Protein AF-A0A4U7EYC3-F1 (afdb_monomer_lite)

Foldseek 3Di:
DPPQDDPVVPDDDDVPPDDPVRVVQVVVRVVLSVVPDDDPPDDDDQLDFDDDLRLLVVLLVVLCQADVQAHRLLVLLCLQQQHDPVCLVPPQQDDDPQLRGGSVVSSVVSSVLSSVLSNVCVVVVLDAAQDPVRDDPPRPDHLLCSLVVNYHHHNGHRHVCSSVSNSRSSNCCSPPVSVVSNCSNCRVVLVVCVVVVHDRDDDD

pLDDT: mean 86.48, std 14.81, range [35.41, 98.5]

Sequence (204 aa):
PDEAGSTLAEGEVAGADLAIDDLVERVHAYLTDVKTTQIRMGLHTLGEPPADDRLVEYLVALTRLENPGAPSLRESVAGVLGVDYDQMRERPGAYDENLGMTYAEAADRVHEVSCDLVATLAERGFDVPESEREAGPDDEVNMNLLVVDVDTIGDARARSGAHDDLREALAYICEEAAPRVGGARAEVGNVADALAGEYVPPGG

Radius of gyration: 20.7 Å; chains: 1; bounding box: 53×36×60 Å

Structure (mmCIF, N/CA/C/O backbone):
data_AF-A0A4U7EYC3-F1
#
_entry.id   AF-A0A4U7EYC3-F1
#
loop_
_atom_site.group_PDB
_atom_site.id
_atom_site.type_symbol
_atom_site.label_atom_id
_atom_site.label_alt_id
_atom_site.label_comp_id
_atom_site.label_asym_id
_atom_site.label_entity_id
_atom_site.label_seq_id
_atom_site.pdbx_PDB_ins_code
_atom_site.Cartn_x
_atom_site.Cartn_y
_atom_site.Cartn_z
_atom_site.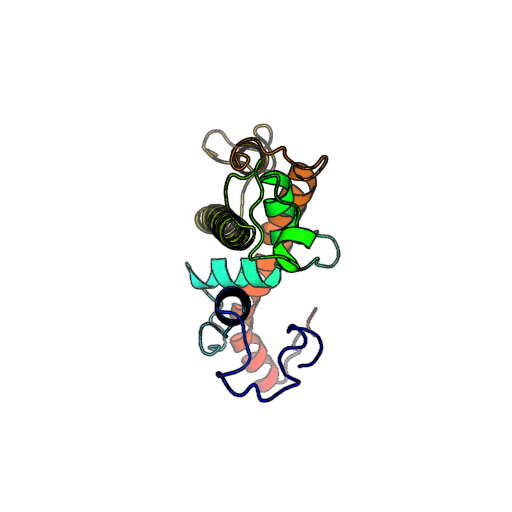occupancy
_atom_site.B_iso_or_equiv
_atom_site.auth_seq_id
_atom_site.auth_comp_id
_atom_site.auth_asym_id
_atom_site.auth_atom_id
_atom_site.pdbx_PDB_model_num
ATOM 1 N N . PRO A 1 1 ? 18.142 -5.730 15.481 1.00 41.41 1 PRO A N 1
ATOM 2 C CA . PRO A 1 1 ? 17.173 -6.677 16.086 1.00 41.41 1 PRO A CA 1
ATOM 3 C C . PRO A 1 1 ? 16.445 -6.094 17.303 1.00 41.41 1 PRO A C 1
ATOM 5 O O . PRO A 1 1 ? 15.409 -6.628 17.662 1.00 41.41 1 PRO A O 1
ATOM 8 N N . ASP A 1 2 ? 16.946 -4.997 17.882 1.00 35.41 2 ASP A N 1
ATOM 9 C CA . ASP A 1 2 ? 16.370 -4.394 19.093 1.00 35.41 2 ASP A CA 1
ATOM 10 C C . ASP A 1 2 ? 15.326 -3.287 18.824 1.00 35.41 2 ASP A C 1
ATOM 12 O O . ASP A 1 2 ? 14.767 -2.739 19.763 1.00 35.41 2 ASP A O 1
ATOM 16 N N . GLU A 1 3 ? 15.037 -2.951 17.559 1.00 41.06 3 GLU A N 1
ATOM 17 C CA . GLU A 1 3 ? 14.119 -1.847 17.197 1.00 41.06 3 GLU A CA 1
ATOM 18 C C . GLU A 1 3 ? 12.769 -2.304 16.615 1.00 41.06 3 GLU A C 1
ATOM 20 O O . GLU A 1 3 ? 11.930 -1.481 16.262 1.00 41.06 3 GLU A O 1
ATOM 25 N N . ALA A 1 4 ? 12.524 -3.613 16.527 1.00 42.12 4 ALA A N 1
ATOM 26 C CA . ALA A 1 4 ? 11.255 -4.162 16.052 1.00 42.12 4 ALA A CA 1
ATOM 27 C C . ALA A 1 4 ? 10.871 -5.366 16.911 1.00 42.12 4 ALA A C 1
ATOM 29 O O . ALA A 1 4 ? 11.144 -6.510 16.559 1.00 42.12 4 ALA A O 1
ATOM 30 N N . GLY A 1 5 ? 10.298 -5.104 18.076 1.00 37.53 5 GLY A N 1
ATOM 31 C CA . GLY A 1 5 ? 9.811 -6.161 18.947 1.00 37.53 5 GLY A CA 1
ATOM 32 C C . GLY A 1 5 ? 9.615 -5.635 20.348 1.00 37.53 5 GLY A C 1
ATOM 33 O O . GLY A 1 5 ? 10.511 -5.025 20.926 1.00 37.53 5 GLY A O 1
ATOM 34 N N . SER A 1 6 ? 8.418 -5.853 20.872 1.00 43.97 6 SER A N 1
ATOM 35 C CA . SER A 1 6 ? 8.096 -5.633 22.274 1.00 43.97 6 SER A CA 1
ATOM 36 C C . SER A 1 6 ? 9.154 -6.267 23.199 1.00 43.97 6 SER A C 1
ATOM 38 O O . SER A 1 6 ? 9.852 -7.215 22.836 1.00 43.97 6 SER A O 1
ATOM 40 N N . THR A 1 7 ? 9.268 -5.742 24.419 1.00 44.00 7 THR A N 1
ATOM 41 C CA . THR A 1 7 ? 10.220 -6.093 25.498 1.00 44.00 7 THR A CA 1
ATOM 42 C C . THR A 1 7 ? 10.167 -7.554 25.993 1.00 44.00 7 THR A C 1
ATOM 44 O O . THR A 1 7 ? 10.674 -7.879 27.064 1.00 44.00 7 THR A O 1
ATOM 47 N N . LEU A 1 8 ? 9.583 -8.473 25.226 1.00 48.12 8 LEU A N 1
ATOM 48 C CA . LEU A 1 8 ? 9.319 -9.862 25.601 1.00 48.12 8 LEU A CA 1
ATOM 49 C C . LEU A 1 8 ? 10.562 -10.767 25.597 1.00 48.12 8 LEU A C 1
ATOM 51 O O . LEU A 1 8 ? 10.468 -11.921 26.009 1.00 48.12 8 LEU A O 1
ATOM 55 N N . ALA A 1 9 ? 11.727 -10.270 25.170 1.00 42.56 9 ALA A N 1
ATOM 56 C CA . ALA A 1 9 ? 12.984 -11.016 25.271 1.00 42.56 9 ALA A CA 1
ATOM 57 C C . ALA A 1 9 ? 13.521 -11.113 26.716 1.00 42.56 9 ALA A C 1
ATOM 59 O O . ALA A 1 9 ? 14.395 -11.937 26.990 1.00 42.56 9 ALA A O 1
ATOM 60 N N . GLU A 1 10 ? 13.002 -10.316 27.654 1.00 42.69 10 GLU A N 1
ATOM 61 C CA . GLU A 1 10 ? 13.419 -10.359 29.056 1.00 42.69 10 GLU A CA 1
ATOM 62 C C . GLU A 1 10 ? 12.433 -11.165 29.915 1.00 42.69 10 GLU A C 1
ATOM 64 O O . GLU A 1 10 ? 11.511 -10.625 30.521 1.00 42.69 10 GLU A O 1
ATOM 69 N N . GLY A 1 11 ? 12.667 -12.478 30.021 1.00 51.91 11 GLY A N 1
ATOM 70 C CA . GLY A 1 11 ? 12.179 -13.265 31.159 1.00 51.91 11 GLY A CA 1
ATOM 71 C C . GLY A 1 11 ? 11.652 -14.656 30.823 1.00 51.91 11 GLY A C 1
ATOM 72 O O . GLY A 1 11 ? 10.653 -14.822 30.131 1.00 51.91 11 GLY A O 1
ATOM 73 N N . GLU A 1 12 ? 12.288 -15.674 31.400 1.00 50.75 12 GLU A N 1
ATOM 74 C CA . GLU A 1 12 ? 11.734 -17.023 31.508 1.00 50.75 12 GLU A CA 1
ATOM 75 C C . GLU A 1 12 ? 10.562 -16.978 32.505 1.00 50.75 12 GLU A C 1
ATOM 77 O O . GLU A 1 12 ? 10.755 -16.651 33.677 1.00 50.75 12 GLU A O 1
ATOM 82 N N . VAL A 1 13 ? 9.334 -17.252 32.054 1.00 52.47 13 VAL A N 1
ATOM 83 C CA . VAL A 1 13 ? 8.149 -17.217 32.926 1.00 52.47 13 VAL A CA 1
ATOM 84 C C . VAL A 1 13 ? 7.688 -18.641 33.176 1.00 52.47 13 VAL A C 1
ATOM 86 O O . VAL A 1 13 ? 7.152 -19.304 32.287 1.00 52.47 13 VAL A O 1
ATOM 89 N N . ALA A 1 14 ? 7.911 -19.135 34.393 1.00 54.75 14 ALA A N 1
ATOM 90 C CA . ALA A 1 14 ? 7.333 -20.396 34.830 1.00 54.75 14 ALA A CA 1
ATOM 91 C C . ALA A 1 14 ? 5.802 -20.267 34.766 1.00 54.75 14 ALA A C 1
ATOM 93 O O . ALA A 1 14 ? 5.221 -19.405 35.423 1.00 54.75 14 ALA A O 1
ATOM 94 N N . GLY A 1 15 ? 5.138 -21.108 33.966 1.00 51.47 15 GLY A N 1
ATOM 95 C CA . GLY A 1 15 ? 3.706 -20.995 33.639 1.00 51.47 15 GLY A CA 1
ATOM 96 C C . GLY A 1 15 ? 2.714 -21.131 34.806 1.00 51.47 15 GLY A C 1
ATOM 97 O O . GLY A 1 15 ? 1.521 -21.252 34.560 1.00 51.47 15 GLY A O 1
ATOM 98 N N . ALA A 1 16 ? 3.182 -21.141 36.057 1.00 57.91 16 ALA A N 1
ATOM 99 C CA . ALA A 1 16 ? 2.360 -21.245 37.259 1.00 57.91 16 ALA A CA 1
ATOM 100 C C . ALA A 1 16 ? 1.975 -19.885 37.884 1.00 57.91 16 ALA A C 1
ATOM 102 O O . ALA A 1 16 ? 1.085 -19.873 38.729 1.00 57.91 16 ALA A O 1
ATOM 103 N N . ASP A 1 17 ? 2.587 -18.765 37.467 1.00 64.56 17 ASP A N 1
ATOM 104 C CA . ASP A 1 17 ? 2.428 -17.450 38.127 1.00 64.56 17 ASP A CA 1
ATOM 105 C C . ASP A 1 17 ? 1.693 -16.374 37.292 1.00 64.56 17 ASP A C 1
ATOM 107 O O . ASP A 1 17 ? 1.613 -15.221 37.713 1.00 64.56 17 ASP A O 1
ATOM 111 N N . LEU A 1 18 ? 1.143 -16.710 36.119 1.00 67.19 18 LEU A N 1
ATOM 112 C CA . LEU A 1 18 ? 0.415 -15.756 35.265 1.00 67.19 18 LEU A CA 1
ATOM 113 C C . LEU A 1 18 ? -1.097 -15.982 35.324 1.00 67.19 18 LEU A C 1
ATOM 115 O O . LEU A 1 18 ? -1.564 -17.122 35.247 1.00 67.19 18 LEU A O 1
ATOM 119 N N . ALA A 1 19 ? -1.868 -14.894 35.404 1.00 83.50 19 ALA A N 1
ATOM 120 C CA . ALA A 1 19 ? -3.303 -14.966 35.166 1.00 83.50 19 ALA A CA 1
ATOM 121 C C . ALA A 1 19 ? -3.563 -15.402 33.714 1.00 83.50 19 ALA A C 1
ATOM 123 O O . ALA A 1 19 ? -2.783 -15.102 32.809 1.00 83.50 19 ALA A O 1
ATOM 124 N N . ILE A 1 20 ? -4.662 -16.127 33.486 1.00 82.88 20 ILE A N 1
ATOM 125 C CA . ILE A 1 20 ? -5.012 -16.626 32.147 1.00 82.88 20 ILE A CA 1
ATOM 126 C C . ILE A 1 20 ? -5.154 -15.472 31.150 1.00 82.88 20 ILE A C 1
ATOM 128 O O . ILE A 1 20 ? -4.680 -15.598 30.025 1.00 82.88 20 ILE A O 1
ATOM 132 N N . ASP A 1 21 ? -5.732 -14.349 31.574 1.00 78.75 21 ASP A N 1
ATOM 133 C CA . ASP A 1 21 ? -5.904 -13.168 30.724 1.00 78.75 21 ASP A CA 1
ATOM 134 C C . ASP A 1 21 ? -4.546 -12.594 30.270 1.00 78.75 21 ASP A C 1
ATOM 136 O O . ASP A 1 21 ? -4.344 -12.372 29.077 1.00 78.75 21 ASP A O 1
ATOM 140 N N . ASP A 1 22 ? -3.568 -12.491 31.181 1.00 79.44 22 ASP A N 1
ATOM 141 C CA . ASP A 1 22 ? -2.206 -12.028 30.865 1.00 79.44 22 ASP A CA 1
ATOM 142 C C . ASP A 1 22 ? -1.481 -12.983 29.900 1.00 79.44 22 ASP A C 1
ATOM 144 O O . ASP A 1 22 ? -0.707 -12.565 29.035 1.00 79.44 22 ASP A O 1
ATOM 148 N N . LEU A 1 23 ? -1.702 -14.295 30.050 1.00 81.31 23 LEU A N 1
ATOM 149 C CA . LEU A 1 23 ? -1.132 -15.299 29.151 1.00 81.31 23 LEU A CA 1
ATOM 150 C C . LEU A 1 23 ? -1.727 -15.179 27.743 1.00 81.31 23 LEU A C 1
ATOM 152 O O . LEU A 1 23 ? -0.984 -15.245 26.762 1.00 81.31 23 LEU A O 1
ATOM 156 N N . VAL A 1 24 ? -3.047 -15.007 27.642 1.00 82.62 24 VAL A N 1
ATOM 157 C CA . VAL A 1 24 ? -3.746 -14.840 26.362 1.00 82.62 24 VAL A CA 1
ATOM 158 C C . VAL A 1 24 ? -3.257 -13.584 25.647 1.00 82.62 24 VAL A C 1
ATOM 160 O O . VAL A 1 24 ? -2.929 -13.664 24.464 1.00 82.62 24 VAL A O 1
ATOM 163 N N . GLU A 1 25 ? -3.118 -12.462 26.357 1.00 77.62 25 GLU A N 1
ATOM 164 C CA . GLU A 1 25 ? -2.600 -11.214 25.787 1.00 77.62 25 GLU A CA 1
ATOM 165 C C . GLU A 1 25 ? -1.173 -11.386 25.240 1.00 77.62 25 GLU A C 1
ATOM 167 O O . GLU A 1 25 ? -0.892 -11.003 24.102 1.00 77.62 25 GLU A O 1
ATOM 172 N N . ARG A 1 26 ? -0.280 -12.052 25.987 1.00 77.56 26 ARG A N 1
ATOM 173 C CA . ARG A 1 26 ? 1.097 -12.323 25.531 1.00 77.56 26 ARG A CA 1
ATOM 174 C C . ARG A 1 26 ? 1.158 -13.235 24.312 1.00 77.56 26 ARG A C 1
ATOM 176 O O . ARG A 1 26 ? 1.947 -12.984 23.403 1.00 77.56 26 ARG A O 1
ATOM 183 N N . VAL A 1 27 ? 0.349 -14.295 24.281 1.00 82.44 27 VAL A N 1
ATOM 184 C CA . VAL A 1 27 ? 0.281 -15.203 23.124 1.00 82.44 27 VAL A CA 1
ATOM 185 C C . VAL A 1 27 ? -0.256 -14.460 21.905 1.00 82.44 27 VAL A C 1
ATOM 187 O O . VAL A 1 27 ? 0.297 -14.604 20.817 1.00 82.44 27 VAL A O 1
ATOM 190 N N . HIS A 1 28 ? -1.290 -13.639 22.083 1.00 75.38 28 HIS A N 1
ATOM 191 C CA . HIS A 1 28 ? -1.851 -12.831 21.008 1.00 75.38 28 HIS A CA 1
ATOM 192 C C . HIS A 1 28 ? -0.830 -11.827 20.457 1.00 75.38 28 HIS A C 1
ATOM 194 O O . HIS A 1 28 ? -0.666 -11.736 19.240 1.00 75.38 28 HIS A O 1
ATOM 200 N N . ALA A 1 29 ? -0.096 -11.130 21.332 1.00 72.00 29 ALA A N 1
ATOM 201 C CA . ALA A 1 29 ? 0.986 -10.232 20.935 1.00 72.00 29 ALA A CA 1
ATOM 202 C C . ALA A 1 29 ? 2.072 -10.974 20.141 1.00 72.00 29 ALA A C 1
ATOM 204 O O . ALA A 1 29 ? 2.403 -10.564 19.035 1.00 72.00 29 ALA A O 1
ATOM 205 N N . TYR A 1 30 ? 2.546 -12.124 20.634 1.00 75.75 30 TYR A N 1
ATOM 206 C CA . TYR A 1 30 ? 3.551 -12.926 19.931 1.00 75.75 30 TYR A CA 1
ATOM 207 C C . TYR A 1 30 ? 3.069 -13.416 18.557 1.00 75.75 30 TYR A C 1
ATOM 209 O O . TYR A 1 30 ? 3.802 -13.330 17.575 1.00 75.75 30 TYR A O 1
ATOM 217 N N . LEU A 1 31 ? 1.835 -13.921 18.459 1.00 77.44 31 LEU A N 1
ATOM 218 C CA . LEU A 1 31 ? 1.266 -14.360 17.181 1.00 77.44 31 LEU A CA 1
ATOM 219 C C . LEU A 1 31 ? 1.084 -13.192 16.208 1.00 77.44 31 LEU A C 1
ATOM 221 O O . LEU A 1 31 ? 1.337 -13.359 15.017 1.00 77.44 31 LEU A O 1
ATOM 225 N N . THR A 1 32 ? 0.693 -12.019 16.709 1.00 71.25 32 THR A N 1
ATOM 226 C CA . THR A 1 32 ? 0.597 -10.789 15.910 1.00 71.25 32 THR A CA 1
ATOM 227 C C . THR A 1 32 ? 1.976 -10.366 15.405 1.00 71.25 32 THR A C 1
ATOM 229 O O . THR A 1 32 ? 2.130 -10.081 14.217 1.00 71.25 32 THR A O 1
ATOM 232 N N . ASP A 1 33 ? 3.004 -10.405 16.254 1.00 72.56 33 ASP A N 1
ATOM 233 C CA . ASP A 1 33 ? 4.386 -10.104 15.867 1.00 72.56 33 ASP A CA 1
ATOM 234 C C . ASP A 1 33 ? 4.880 -11.078 14.787 1.00 72.56 33 ASP A C 1
ATOM 236 O O . ASP A 1 33 ? 5.409 -10.655 13.760 1.00 72.56 33 ASP A O 1
ATOM 240 N N . VAL A 1 34 ? 4.644 -12.385 14.950 1.00 77.12 34 VAL A N 1
ATOM 241 C CA . VAL A 1 34 ? 5.006 -13.395 13.938 1.00 77.12 34 VAL A CA 1
ATOM 242 C C . VAL A 1 34 ? 4.242 -13.180 12.629 1.00 77.12 34 VAL A C 1
ATOM 244 O O . VAL A 1 34 ? 4.851 -13.238 11.563 1.00 77.12 34 VAL A O 1
ATOM 247 N N . LYS A 1 35 ? 2.934 -12.902 12.690 1.00 73.56 35 LYS A N 1
ATOM 248 C CA . LYS A 1 35 ? 2.086 -12.646 11.512 1.00 73.56 35 LYS A CA 1
ATOM 249 C C . LYS A 1 35 ? 2.537 -11.409 10.739 1.00 73.56 35 LYS A C 1
ATOM 251 O O . LYS A 1 35 ? 2.499 -11.402 9.515 1.00 73.56 35 LYS A O 1
ATOM 256 N N . THR A 1 36 ? 2.946 -10.366 11.454 1.00 68.19 36 THR A N 1
ATOM 257 C CA . THR A 1 36 ? 3.330 -9.078 10.861 1.00 68.19 36 THR A CA 1
ATOM 258 C C . THR A 1 36 ? 4.817 -8.983 10.520 1.00 68.19 36 THR A C 1
ATOM 260 O O . THR A 1 36 ? 5.232 -8.037 9.845 1.00 68.19 36 THR A O 1
ATOM 263 N N . THR A 1 37 ? 5.625 -9.956 10.953 1.00 70.75 37 THR A N 1
ATOM 264 C CA . THR A 1 37 ? 7.040 -10.055 10.592 1.00 70.75 37 THR A CA 1
ATOM 265 C C . THR A 1 37 ? 7.173 -10.340 9.103 1.00 70.75 37 THR A C 1
ATOM 267 O O . THR A 1 37 ? 6.706 -11.359 8.595 1.00 70.75 37 THR A O 1
ATOM 270 N N . GLN A 1 38 ? 7.882 -9.463 8.397 1.00 64.25 38 GLN A N 1
ATOM 271 C CA . GLN A 1 38 ? 8.112 -9.631 6.972 1.00 64.25 38 GLN A CA 1
ATOM 272 C C . GLN A 1 38 ? 9.133 -10.751 6.716 1.00 64.25 38 GLN A C 1
ATOM 274 O O . GLN A 1 38 ? 10.341 -10.583 6.905 1.00 64.25 38 GLN A O 1
ATOM 279 N N . ILE A 1 39 ? 8.653 -11.904 6.256 1.00 62.53 39 ILE A N 1
ATOM 280 C CA . ILE A 1 39 ? 9.502 -12.991 5.765 1.00 62.53 39 ILE A CA 1
ATOM 281 C C . ILE A 1 39 ? 9.683 -12.790 4.261 1.00 62.53 39 ILE A C 1
ATOM 283 O O . ILE A 1 39 ? 8.723 -12.563 3.529 1.00 62.53 39 ILE A O 1
ATOM 287 N N . ARG A 1 40 ? 10.929 -12.858 3.781 1.00 58.50 40 ARG A N 1
ATOM 288 C CA . ARG A 1 40 ? 11.227 -12.773 2.344 1.00 58.50 40 ARG A CA 1
ATOM 289 C C . ARG A 1 40 ? 10.404 -13.829 1.599 1.00 58.50 40 ARG A C 1
ATOM 291 O O . ARG A 1 40 ? 10.539 -15.015 1.891 1.00 58.50 40 ARG A O 1
ATOM 298 N N . MET A 1 41 ? 9.613 -13.400 0.615 1.00 64.62 41 MET A N 1
ATOM 299 C CA . MET A 1 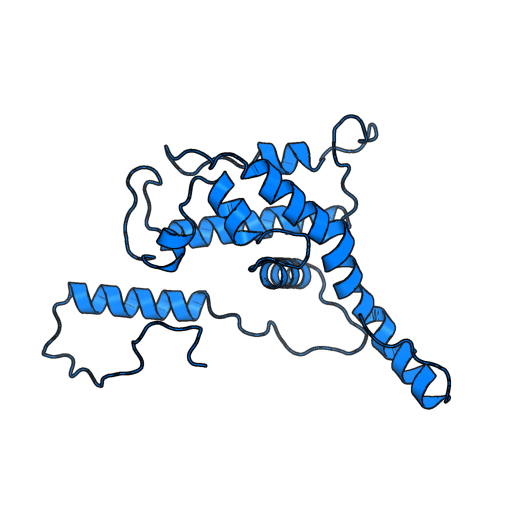41 ? 8.701 -14.231 -0.194 1.00 64.62 41 MET A CA 1
ATOM 300 C C . MET A 1 41 ? 9.427 -15.178 -1.179 1.00 64.62 41 MET A C 1
ATOM 302 O O . MET A 1 41 ? 8.894 -15.535 -2.230 1.00 64.62 41 MET A O 1
ATOM 306 N N . GLY A 1 42 ? 10.661 -15.584 -0.861 1.00 74.06 42 GLY A N 1
ATOM 307 C CA . GLY A 1 42 ? 11.504 -16.453 -1.677 1.00 74.06 42 GLY A CA 1
ATOM 308 C C . GLY A 1 42 ? 12.936 -15.945 -1.849 1.00 74.06 42 GLY A C 1
ATOM 309 O O . GLY A 1 42 ? 13.435 -15.118 -1.081 1.00 74.06 42 GLY A O 1
ATOM 310 N N . LEU A 1 43 ? 13.605 -16.489 -2.865 1.00 84.44 43 LEU A N 1
ATOM 311 C CA . LEU A 1 43 ? 14.919 -16.051 -3.333 1.00 84.44 43 LEU A CA 1
ATOM 312 C C . LEU A 1 43 ? 14.756 -15.123 -4.538 1.00 84.44 43 LEU A C 1
ATOM 314 O O . LEU A 1 43 ? 13.821 -15.283 -5.319 1.00 84.44 43 LEU A O 1
ATOM 318 N N . HIS A 1 44 ? 15.694 -14.190 -4.686 1.00 88.19 44 HIS A N 1
ATOM 319 C CA . HIS A 1 44 ? 15.803 -13.347 -5.874 1.00 88.19 44 HIS A CA 1
ATOM 320 C C . HIS A 1 44 ? 16.382 -14.140 -7.046 1.00 88.19 44 HIS A C 1
ATOM 322 O O . HIS A 1 44 ? 17.382 -14.845 -6.869 1.00 88.19 44 HIS A O 1
ATOM 328 N N . THR A 1 45 ? 15.799 -13.968 -8.230 1.00 91.06 45 THR A N 1
ATOM 329 C CA . THR A 1 45 ? 16.373 -14.433 -9.494 1.00 91.06 45 THR A CA 1
ATOM 330 C C . THR A 1 45 ? 16.825 -13.219 -10.296 1.00 91.06 45 THR A C 1
ATOM 332 O O . THR A 1 45 ? 16.054 -12.295 -10.535 1.00 91.06 45 THR A O 1
ATOM 335 N N . LEU A 1 46 ? 18.089 -13.226 -10.717 1.00 91.94 46 LEU A N 1
ATOM 336 C CA . LEU A 1 46 ? 18.691 -12.113 -11.446 1.00 91.94 46 LEU A CA 1
ATOM 337 C C . LEU A 1 46 ? 17.934 -11.831 -12.756 1.00 91.94 46 LEU A C 1
ATOM 339 O O . LEU A 1 46 ? 17.754 -12.741 -13.565 1.00 91.94 46 LEU A O 1
ATOM 343 N N . GLY A 1 47 ? 17.548 -10.577 -12.992 1.00 92.88 47 GLY A N 1
ATOM 344 C CA . GLY A 1 47 ? 16.809 -10.170 -14.194 1.00 92.88 47 GLY A CA 1
ATOM 345 C C . GLY A 1 47 ? 15.300 -10.424 -14.142 1.00 92.88 47 GLY A C 1
ATOM 346 O O . GLY A 1 47 ? 14.589 -10.039 -15.072 1.00 92.88 47 GLY A O 1
ATOM 347 N N . GLU A 1 48 ? 14.800 -11.050 -13.077 1.00 92.88 48 GLU A N 1
ATOM 348 C CA . GLU A 1 48 ? 13.389 -11.393 -12.912 1.00 92.88 48 GLU A CA 1
ATOM 349 C C . GLU A 1 48 ? 12.789 -10.567 -11.764 1.00 92.88 48 GLU A C 1
ATOM 351 O O . GLU A 1 48 ? 12.888 -10.967 -10.600 1.00 92.88 48 GLU A O 1
ATOM 356 N N . PRO A 1 49 ? 12.172 -9.401 -12.047 1.00 92.25 49 PRO A N 1
ATOM 357 C CA . PRO A 1 49 ? 11.431 -8.678 -11.018 1.00 92.25 49 PRO A CA 1
ATOM 358 C C . PRO A 1 49 ? 10.271 -9.536 -10.482 1.00 92.25 49 PRO A C 1
ATOM 360 O O . PRO A 1 49 ? 9.763 -10.402 -11.205 1.00 92.25 49 PRO A O 1
ATOM 363 N N . PRO A 1 50 ? 9.799 -9.278 -9.247 1.00 91.94 50 PRO A N 1
ATOM 364 C CA . PRO A 1 50 ? 8.578 -9.903 -8.756 1.00 91.94 50 PRO A CA 1
ATOM 365 C C . PRO A 1 50 ? 7.399 -9.581 -9.688 1.00 91.94 50 PRO A C 1
ATOM 367 O O . PRO A 1 50 ? 7.337 -8.507 -10.289 1.00 91.94 50 PRO A O 1
ATOM 370 N N . ALA A 1 51 ? 6.469 -10.526 -9.804 1.00 90.12 51 ALA A N 1
ATOM 371 C CA . ALA A 1 51 ? 5.292 -10.440 -10.663 1.00 90.12 51 ALA A CA 1
ATOM 372 C C . ALA A 1 51 ? 4.034 -10.886 -9.906 1.00 90.12 51 ALA A C 1
ATOM 374 O O . ALA A 1 51 ? 4.142 -11.560 -8.875 1.00 90.12 51 ALA A O 1
ATOM 375 N N . ASP A 1 52 ? 2.869 -10.515 -10.441 1.00 91.56 52 ASP A N 1
ATOM 376 C CA . ASP A 1 52 ? 1.545 -10.870 -9.917 1.00 91.56 52 ASP A CA 1
ATOM 377 C C . ASP A 1 52 ? 1.425 -10.536 -8.414 1.00 91.56 52 ASP A C 1
ATOM 379 O O . ASP A 1 52 ? 1.920 -9.498 -7.965 1.00 91.56 52 ASP A O 1
ATOM 383 N N . ASP A 1 53 ? 0.841 -11.429 -7.614 1.00 91.38 53 ASP A N 1
ATOM 384 C CA . ASP A 1 53 ? 0.656 -11.261 -6.165 1.00 91.38 53 ASP A CA 1
ATOM 385 C C . ASP A 1 53 ? 1.959 -10.910 -5.428 1.00 91.38 53 ASP A C 1
ATOM 387 O O . ASP A 1 53 ? 1.960 -10.160 -4.453 1.00 91.38 53 ASP A O 1
ATOM 391 N N . ARG A 1 54 ? 3.112 -11.407 -5.905 1.00 91.25 54 ARG A N 1
ATOM 392 C CA . ARG A 1 54 ? 4.405 -11.087 -5.282 1.00 91.25 54 ARG A CA 1
ATOM 393 C C . ARG A 1 54 ? 4.794 -9.634 -5.490 1.00 91.25 54 ARG A C 1
ATOM 395 O O . ARG A 1 54 ? 5.459 -9.081 -4.621 1.00 91.25 54 ARG A O 1
ATOM 402 N N . LEU A 1 55 ? 4.444 -9.040 -6.630 1.00 93.88 55 LEU A N 1
ATOM 403 C CA . LEU A 1 55 ? 4.705 -7.625 -6.881 1.00 93.88 55 LEU A CA 1
ATOM 404 C C . LEU A 1 55 ? 3.865 -6.760 -5.941 1.00 93.88 55 LEU A C 1
ATOM 406 O O . LEU A 1 55 ? 4.409 -5.842 -5.333 1.00 93.88 55 LEU A O 1
ATOM 410 N N . VAL A 1 56 ? 2.583 -7.096 -5.783 1.00 96.00 56 VAL A N 1
ATOM 411 C CA . VAL A 1 56 ? 1.654 -6.392 -4.887 1.00 96.00 56 VAL A CA 1
ATOM 412 C C . VAL A 1 56 ? 2.183 -6.395 -3.455 1.00 96.00 56 VAL A C 1
ATOM 414 O O . VAL A 1 56 ? 2.431 -5.333 -2.886 1.00 96.00 56 VAL A O 1
ATOM 417 N N . GLU A 1 57 ? 2.464 -7.580 -2.912 1.00 93.19 57 GLU A N 1
ATOM 418 C CA . GLU A 1 57 ? 3.006 -7.742 -1.557 1.00 93.19 57 GLU A CA 1
ATOM 419 C C . GLU A 1 57 ? 4.341 -7.011 -1.369 1.00 93.19 57 GLU A C 1
ATOM 421 O O . GLU A 1 57 ? 4.607 -6.402 -0.329 1.00 93.19 57 GLU A O 1
ATOM 426 N N . TYR A 1 58 ? 5.201 -7.041 -2.391 1.00 93.38 58 TYR A N 1
ATOM 427 C CA . TYR A 1 58 ? 6.491 -6.367 -2.335 1.00 93.38 58 TYR A CA 1
ATOM 428 C C . TYR A 1 58 ? 6.341 -4.843 -2.295 1.00 93.38 58 TYR A C 1
ATOM 430 O O . TYR A 1 58 ? 7.005 -4.192 -1.488 1.00 93.38 58 TYR A O 1
ATOM 438 N N . LEU A 1 59 ? 5.448 -4.275 -3.109 1.00 96.00 59 LEU A N 1
ATOM 439 C CA . LEU A 1 59 ? 5.170 -2.838 -3.129 1.00 96.00 59 LEU A CA 1
ATOM 440 C C . LEU A 1 59 ? 4.520 -2.370 -1.826 1.00 96.00 59 LEU A C 1
ATOM 442 O O . LEU A 1 59 ? 5.002 -1.402 -1.242 1.00 96.00 59 LEU A O 1
ATOM 446 N N . VAL A 1 60 ? 3.511 -3.090 -1.324 1.00 95.94 60 VAL A N 1
ATOM 447 C CA . VAL A 1 60 ? 2.874 -2.802 -0.024 1.00 95.94 60 VAL A CA 1
ATOM 448 C C . VAL A 1 60 ? 3.904 -2.811 1.102 1.00 95.94 60 VAL A C 1
ATOM 450 O O . VAL A 1 60 ? 3.868 -1.973 2.005 1.00 95.94 60 VAL A O 1
ATOM 453 N N . ALA A 1 61 ? 4.865 -3.732 1.054 1.00 92.81 61 ALA A N 1
ATOM 454 C CA . ALA A 1 61 ? 5.907 -3.769 2.059 1.00 92.81 61 ALA A CA 1
ATOM 455 C C . ALA A 1 61 ? 6.942 -2.640 1.924 1.00 92.81 61 ALA A C 1
ATOM 457 O O . ALA A 1 61 ? 7.371 -2.100 2.945 1.00 92.81 61 ALA A O 1
ATOM 458 N N . LEU A 1 62 ? 7.331 -2.265 0.699 1.00 93.56 62 LEU A N 1
ATOM 459 C CA . LEU A 1 62 ? 8.231 -1.130 0.450 1.00 93.56 62 LEU A CA 1
ATOM 460 C C . LEU A 1 62 ? 7.616 0.204 0.898 1.00 93.56 62 LEU A C 1
ATOM 462 O O . LEU A 1 62 ? 8.332 1.080 1.380 1.00 93.56 62 LEU A O 1
ATOM 466 N N . THR A 1 63 ? 6.294 0.344 0.795 1.00 96.19 63 THR A N 1
ATOM 467 C CA . THR A 1 63 ? 5.559 1.553 1.202 1.00 96.19 63 THR A CA 1
ATOM 468 C C . THR A 1 63 ? 4.935 1.459 2.592 1.00 96.19 63 THR A C 1
ATOM 470 O O . THR A 1 63 ? 4.184 2.342 3.005 1.00 96.19 63 THR A O 1
ATOM 473 N N . ARG A 1 64 ? 5.277 0.424 3.373 1.00 93.19 64 ARG A N 1
ATOM 474 C CA . ARG A 1 64 ? 4.808 0.264 4.760 1.00 93.19 64 ARG A CA 1
ATOM 475 C C . ARG A 1 64 ? 5.242 1.422 5.663 1.00 93.19 64 ARG A C 1
ATOM 477 O O . ARG A 1 64 ? 4.574 1.704 6.656 1.00 93.19 64 ARG A O 1
ATOM 484 N N . LEU A 1 65 ? 6.368 2.057 5.355 1.00 93.19 65 LEU A N 1
ATOM 485 C CA . LEU A 1 65 ? 6.888 3.237 6.042 1.00 93.19 65 LEU A CA 1
ATOM 486 C C . LEU A 1 65 ? 6.892 4.431 5.084 1.00 93.19 65 LEU A C 1
ATOM 488 O O . LEU A 1 65 ? 6.802 4.257 3.869 1.00 93.19 65 LEU A O 1
ATOM 492 N N . GLU A 1 66 ? 7.013 5.630 5.646 1.00 94.81 66 GLU A N 1
ATOM 493 C CA . GLU A 1 66 ? 7.201 6.852 4.867 1.00 94.81 66 GLU A CA 1
ATOM 494 C C . GLU A 1 66 ? 8.450 6.733 3.984 1.00 94.81 66 GLU A C 1
ATOM 496 O O . GLU A 1 66 ? 9.514 6.287 4.429 1.00 94.81 66 GLU A O 1
ATOM 501 N N . ASN A 1 67 ? 8.312 7.137 2.725 1.00 93.25 67 ASN A N 1
ATOM 502 C CA . ASN A 1 67 ? 9.399 7.200 1.758 1.00 93.25 67 ASN A CA 1
ATOM 503 C C . ASN A 1 67 ? 9.773 8.671 1.501 1.00 93.25 67 ASN A C 1
ATOM 505 O O . ASN A 1 67 ? 8.972 9.576 1.743 1.00 93.25 67 ASN A O 1
ATOM 509 N N . PRO A 1 68 ? 10.988 8.970 1.010 1.00 90.88 68 PRO A N 1
ATOM 510 C CA . PRO A 1 68 ? 11.335 10.335 0.635 1.00 90.88 68 PRO A CA 1
ATOM 511 C C . PRO A 1 68 ? 10.361 10.887 -0.416 1.00 90.88 68 PRO A C 1
ATOM 513 O O . PRO A 1 68 ? 10.379 10.451 -1.564 1.00 90.88 68 PRO A O 1
ATOM 516 N N . GLY A 1 69 ? 9.535 11.855 -0.013 1.00 86.50 69 GLY A N 1
ATOM 517 C CA . GLY A 1 69 ? 8.533 12.473 -0.884 1.00 86.50 69 GLY A CA 1
ATOM 518 C C . GLY A 1 69 ? 7.206 11.716 -0.998 1.00 86.50 69 GLY A C 1
ATOM 519 O O . GLY A 1 69 ? 6.476 12.004 -1.936 1.00 86.50 69 GLY A O 1
ATOM 520 N N . ALA A 1 70 ? 6.913 10.763 -0.100 1.00 95.38 70 ALA A N 1
ATOM 521 C CA . ALA A 1 70 ? 5.598 10.125 -0.018 1.00 95.38 70 ALA A CA 1
ATOM 522 C C . ALA A 1 70 ? 5.292 9.559 1.388 1.00 95.38 70 ALA A C 1
ATOM 524 O O . ALA A 1 70 ? 6.182 8.982 2.026 1.00 95.38 70 ALA A O 1
ATOM 525 N N . PRO A 1 71 ? 4.042 9.654 1.875 1.00 97.31 71 PRO A N 1
ATOM 526 C CA . PRO A 1 71 ? 3.641 9.094 3.166 1.00 97.31 71 PRO A CA 1
ATOM 527 C C . PRO A 1 71 ? 3.619 7.555 3.157 1.00 97.31 71 PRO A C 1
ATOM 529 O O . PRO A 1 71 ? 3.696 6.906 2.111 1.00 97.31 71 PRO A O 1
ATOM 532 N N . SER A 1 72 ? 3.509 6.947 4.343 1.00 97.69 72 SER A N 1
ATOM 533 C CA . SER A 1 72 ? 3.305 5.498 4.477 1.00 97.69 72 SER A CA 1
ATOM 534 C C . SER A 1 72 ? 1.947 5.093 3.903 1.00 97.69 72 SER A C 1
ATOM 536 O O . SER A 1 72 ? 0.916 5.578 4.364 1.00 97.69 72 SER A O 1
ATOM 538 N N . LEU A 1 73 ? 1.921 4.123 2.983 1.00 97.94 73 LEU A N 1
ATOM 539 C CA . LEU A 1 73 ? 0.669 3.558 2.469 1.00 97.94 73 LEU A CA 1
ATOM 540 C C . LEU A 1 73 ? -0.182 2.994 3.613 1.00 97.94 73 LEU A C 1
ATOM 542 O O . LEU A 1 73 ? -1.386 3.229 3.675 1.00 97.94 73 LEU A O 1
ATOM 546 N N . ARG A 1 74 ? 0.454 2.271 4.541 1.00 97.12 74 ARG A N 1
ATOM 547 C CA . ARG A 1 74 ? -0.239 1.616 5.655 1.00 97.12 74 ARG A CA 1
ATOM 548 C C . ARG A 1 74 ? -0.913 2.633 6.576 1.00 97.12 74 ARG A C 1
ATOM 550 O O . ARG A 1 74 ? -2.038 2.406 7.012 1.00 97.12 74 ARG A O 1
ATOM 557 N N . GLU A 1 75 ? -0.224 3.725 6.886 1.00 97.88 75 GLU A N 1
ATOM 558 C CA . GLU A 1 75 ? -0.771 4.796 7.721 1.00 97.88 75 GLU A CA 1
ATOM 559 C C . GLU A 1 75 ? -1.861 5.586 6.989 1.00 97.88 75 GLU A C 1
ATOM 561 O O . GLU A 1 75 ? -2.909 5.862 7.575 1.00 97.88 75 GLU A O 1
ATOM 566 N N . SER A 1 76 ? -1.666 5.883 5.702 1.00 98.19 76 SER A N 1
ATOM 567 C CA . SER A 1 76 ? -2.673 6.553 4.876 1.00 98.19 76 SER A CA 1
ATOM 568 C C . SER A 1 76 ? -3.968 5.742 4.792 1.00 98.19 76 SER A C 1
ATOM 570 O O . SER A 1 76 ? -5.047 6.281 5.044 1.00 98.19 76 SER A O 1
ATOM 572 N N . VAL A 1 77 ? -3.876 4.432 4.525 1.00 98.50 77 VAL A N 1
ATOM 573 C CA . VAL A 1 77 ? -5.041 3.529 4.504 1.00 98.50 77 VAL A CA 1
ATOM 574 C C . VAL A 1 77 ? -5.701 3.456 5.882 1.00 98.50 77 VAL A C 1
ATOM 576 O O . VAL A 1 77 ? -6.920 3.591 5.969 1.00 98.50 77 VAL A O 1
ATOM 579 N N . ALA A 1 78 ? -4.930 3.316 6.968 1.00 98.12 78 ALA A N 1
ATOM 580 C CA . ALA A 1 78 ? -5.478 3.353 8.328 1.00 98.12 78 ALA A CA 1
ATOM 581 C C . ALA A 1 78 ? -6.262 4.649 8.589 1.00 98.12 78 ALA A C 1
ATOM 583 O O . ALA A 1 78 ? -7.400 4.603 9.057 1.00 98.12 78 ALA A O 1
ATOM 584 N N . GLY A 1 79 ? -5.701 5.793 8.191 1.00 98.12 79 GLY A N 1
ATOM 585 C CA . GLY A 1 79 ? -6.351 7.091 8.307 1.00 98.12 79 GLY A CA 1
ATOM 586 C C . GLY A 1 79 ? -7.673 7.176 7.544 1.00 98.12 79 GLY A C 1
ATOM 587 O O . GLY A 1 79 ? -8.638 7.710 8.090 1.00 98.12 79 GLY A O 1
ATOM 588 N N . VAL A 1 80 ? -7.747 6.642 6.320 1.00 98.25 80 VAL A N 1
ATOM 589 C CA . VAL A 1 80 ? -8.988 6.625 5.523 1.00 98.25 80 VAL A CA 1
ATOM 590 C C . VAL A 1 80 ? -10.033 5.702 6.149 1.00 98.25 80 VAL A C 1
ATOM 592 O O . VAL A 1 80 ? -11.190 6.091 6.280 1.00 98.25 80 VAL A O 1
ATOM 595 N N . LEU A 1 81 ? -9.619 4.532 6.640 1.00 98.19 81 LEU A N 1
ATOM 596 C CA . LEU A 1 81 ? -10.501 3.581 7.323 1.00 98.19 81 LEU A CA 1
ATOM 597 C C . LEU A 1 81 ? -11.005 4.082 8.691 1.00 98.19 81 LEU A C 1
ATOM 599 O O . LEU A 1 81 ? -11.907 3.474 9.270 1.00 98.19 81 LEU A O 1
ATOM 603 N N . GLY A 1 82 ? -10.455 5.190 9.199 1.00 97.69 82 GLY A N 1
ATOM 604 C CA . GLY A 1 82 ? -10.775 5.756 10.511 1.00 97.69 82 GLY A CA 1
ATOM 605 C C . GLY A 1 82 ? -10.062 5.064 11.674 1.00 97.69 82 GLY A C 1
ATOM 606 O O . GLY A 1 82 ? -10.484 5.196 12.822 1.00 97.69 82 GLY A O 1
ATOM 607 N N . VAL A 1 83 ? -8.991 4.326 11.383 1.00 98.00 83 VAL A N 1
ATOM 608 C CA . VAL A 1 83 ? -8.162 3.613 12.356 1.00 98.00 83 VAL A CA 1
ATOM 609 C C . VAL A 1 83 ? -7.041 4.532 12.845 1.00 98.00 83 VAL A C 1
ATOM 611 O O . VAL A 1 83 ? -6.307 5.120 12.051 1.00 98.00 83 VAL A O 1
ATOM 614 N N . ASP A 1 84 ? -6.877 4.628 14.163 1.00 96.44 84 ASP A N 1
ATOM 615 C CA . ASP A 1 84 ? -5.717 5.281 14.775 1.00 96.44 84 ASP A CA 1
ATOM 616 C C . ASP A 1 84 ? -4.472 4.399 14.585 1.00 96.44 84 ASP A C 1
ATOM 618 O O . ASP A 1 84 ? -4.396 3.283 15.107 1.00 96.44 84 ASP A O 1
ATOM 622 N N . TYR A 1 85 ? -3.518 4.884 13.788 1.00 94.81 85 TYR A N 1
ATOM 623 C CA . TYR A 1 85 ? -2.344 4.118 13.373 1.00 94.81 85 TYR A CA 1
ATOM 624 C C . TYR A 1 85 ? -1.412 3.758 14.540 1.00 94.81 85 TYR A C 1
ATOM 626 O O . TYR A 1 85 ? -0.902 2.633 14.591 1.00 94.81 85 TYR A O 1
ATOM 634 N N . ASP A 1 86 ? -1.228 4.667 15.498 1.00 94.19 86 ASP A N 1
ATOM 635 C CA . ASP A 1 86 ? -0.363 4.431 16.656 1.00 94.19 86 ASP A CA 1
ATOM 636 C C . ASP A 1 86 ? -1.006 3.407 17.590 1.00 94.19 86 ASP A C 1
ATOM 638 O O . ASP A 1 86 ? -0.378 2.414 17.961 1.00 94.19 86 ASP A O 1
ATOM 642 N N . GLN A 1 87 ? -2.298 3.562 17.879 1.00 93.62 87 GLN A N 1
ATOM 643 C CA . GLN A 1 87 ? -3.050 2.599 18.686 1.00 93.62 87 GLN A CA 1
ATOM 644 C C . GLN A 1 87 ? -3.094 1.215 18.030 1.00 93.62 87 GLN A C 1
ATOM 646 O O . GLN A 1 87 ? -2.931 0.203 18.718 1.00 93.62 87 GLN A O 1
ATOM 651 N N . MET A 1 88 ? -3.235 1.167 16.701 1.00 92.25 88 MET A N 1
ATOM 652 C CA . MET A 1 88 ? -3.178 -0.070 15.926 1.00 92.25 88 MET A CA 1
ATOM 653 C C . MET A 1 88 ? -1.853 -0.817 16.127 1.00 92.25 88 MET A C 1
ATOM 655 O O . MET A 1 88 ? -1.829 -2.048 16.182 1.00 92.25 88 MET A O 1
ATOM 659 N N . ARG A 1 89 ? -0.744 -0.077 16.242 1.00 87.81 89 ARG A N 1
ATOM 660 C CA . ARG A 1 89 ? 0.607 -0.635 16.379 1.00 87.81 89 ARG A CA 1
ATOM 661 C C . ARG A 1 89 ? 0.972 -0.971 17.822 1.00 87.81 89 ARG A C 1
ATOM 663 O O . ARG A 1 89 ? 1.639 -1.972 18.061 1.00 87.81 89 ARG A O 1
ATOM 670 N N . GLU A 1 90 ? 0.561 -0.136 18.767 1.00 87.56 90 GLU A N 1
ATOM 671 C CA . GLU A 1 90 ? 0.961 -0.236 20.173 1.00 87.56 90 GLU A CA 1
ATOM 672 C C . GLU A 1 90 ? 0.015 -1.108 21.001 1.00 87.56 90 GLU A C 1
ATOM 674 O O . GLU A 1 90 ? 0.422 -1.675 22.016 1.00 87.56 90 GLU A O 1
ATOM 679 N N . ARG A 1 91 ? -1.255 -1.220 20.591 1.00 87.50 91 ARG A N 1
ATOM 680 C CA . ARG A 1 91 ? -2.310 -1.884 21.369 1.00 87.50 91 ARG A CA 1
ATOM 681 C C . ARG A 1 91 ? -3.162 -2.833 20.517 1.00 87.50 91 ARG A C 1
ATOM 683 O O . ARG A 1 91 ? -4.387 -2.758 20.586 1.00 87.50 91 ARG A O 1
ATOM 690 N N . PRO A 1 92 ? -2.563 -3.784 19.775 1.00 85.56 92 PRO A N 1
ATOM 691 C CA . PRO A 1 92 ? -3.289 -4.648 18.838 1.00 85.56 92 PRO A CA 1
ATOM 692 C C . PRO A 1 92 ? -4.429 -5.456 19.488 1.00 85.56 92 PRO A C 1
ATOM 694 O O . PRO A 1 92 ? -5.440 -5.718 18.848 1.00 85.56 92 PRO A O 1
ATOM 697 N N . GLY A 1 93 ? -4.307 -5.832 20.765 1.00 85.00 93 GLY A N 1
ATOM 698 C CA . GLY A 1 93 ? -5.355 -6.570 21.485 1.00 85.00 93 GLY A CA 1
ATOM 699 C C . GLY A 1 93 ? -6.512 -5.714 22.016 1.00 85.00 93 GLY A C 1
ATOM 700 O O . GLY A 1 93 ? -7.499 -6.268 22.497 1.00 85.00 93 GLY A O 1
ATOM 701 N N . ALA A 1 94 ? -6.412 -4.380 21.976 1.00 89.75 94 ALA A N 1
ATOM 702 C CA . ALA A 1 94 ? -7.470 -3.516 22.489 1.00 89.75 94 ALA A CA 1
ATOM 703 C C . ALA A 1 94 ? -8.638 -3.430 21.496 1.00 89.75 94 ALA A C 1
ATOM 705 O O . ALA A 1 94 ? -8.436 -3.312 20.288 1.00 89.75 94 ALA A O 1
ATOM 706 N N . TYR A 1 95 ? -9.856 -3.492 22.032 1.00 93.31 95 TYR A N 1
ATOM 707 C CA . TYR A 1 95 ? -11.096 -3.336 21.279 1.00 93.31 95 TYR A CA 1
ATOM 708 C C . TYR A 1 95 ? -11.471 -1.855 21.176 1.00 93.31 95 TYR A C 1
ATOM 710 O O . TYR A 1 95 ? -11.470 -1.154 22.192 1.00 93.31 95 TYR A O 1
ATOM 718 N N . ASP A 1 96 ? -11.817 -1.398 19.974 1.00 96.31 96 ASP A N 1
ATOM 719 C CA . ASP A 1 96 ? -12.331 -0.050 19.730 1.00 96.31 96 ASP A CA 1
ATOM 720 C C . ASP A 1 96 ? -13.832 -0.111 19.417 1.00 96.31 96 ASP A C 1
ATOM 722 O O . ASP A 1 96 ? -14.279 -0.859 18.547 1.00 96.31 96 ASP A O 1
ATOM 726 N N . GLU A 1 97 ? -14.631 0.671 20.146 1.00 96.06 97 GLU A N 1
ATOM 727 C CA . GLU A 1 97 ? -16.092 0.658 20.007 1.00 96.06 97 GLU A CA 1
ATOM 728 C C . GLU A 1 97 ? -16.577 1.246 18.675 1.00 96.06 97 GLU A C 1
ATOM 730 O O . GLU A 1 97 ? -17.598 0.790 18.166 1.00 96.06 97 GLU A O 1
ATOM 735 N N . ASN A 1 98 ? -15.862 2.219 18.097 1.00 96.00 98 ASN A N 1
ATOM 736 C CA . ASN A 1 98 ? -16.255 2.832 16.825 1.00 96.00 98 ASN A CA 1
ATOM 737 C C . ASN A 1 98 ? -15.920 1.910 15.650 1.00 96.00 98 ASN A C 1
ATOM 739 O O . ASN A 1 98 ? -16.709 1.800 14.714 1.00 96.00 98 ASN A O 1
ATOM 743 N N . LEU A 1 99 ? -14.769 1.231 15.710 1.00 96.38 99 LEU A N 1
ATOM 744 C CA . LEU A 1 99 ? -14.391 0.219 14.719 1.00 96.38 99 LEU A CA 1
ATOM 745 C C . LEU A 1 99 ? -15.232 -1.059 14.865 1.00 96.38 99 LEU A C 1
ATOM 747 O O . LEU A 1 99 ? -15.454 -1.769 13.887 1.00 96.38 99 LEU A O 1
ATOM 751 N N . GLY A 1 100 ? -15.698 -1.368 16.080 1.00 96.44 100 GLY A N 1
ATOM 752 C CA . GLY A 1 100 ? -16.437 -2.598 16.368 1.00 96.44 100 GLY A CA 1
ATOM 753 C C . GLY A 1 100 ? -15.570 -3.860 16.286 1.00 96.44 100 GLY A C 1
ATOM 754 O O . GLY A 1 100 ? -16.089 -4.942 16.018 1.00 96.44 100 GLY A O 1
ATOM 755 N N . MET A 1 101 ? -14.256 -3.719 16.475 1.00 96.31 101 MET A N 1
ATOM 756 C CA . MET A 1 101 ? -13.268 -4.798 16.396 1.00 96.31 101 MET A CA 1
ATOM 757 C C . MET A 1 101 ? -11.999 -4.441 17.178 1.00 96.31 101 MET A C 1
ATOM 759 O O . MET A 1 101 ? -11.840 -3.318 17.668 1.00 96.31 101 MET A O 1
ATOM 763 N N . THR A 1 102 ? -11.087 -5.401 17.306 1.00 94.19 102 THR A N 1
ATOM 764 C CA . THR A 1 102 ? -9.754 -5.155 17.865 1.00 94.19 102 THR A CA 1
ATOM 765 C C . THR A 1 102 ? -8.850 -4.432 16.874 1.00 94.19 102 THR A C 1
ATOM 767 O O . THR A 1 102 ? -9.011 -4.523 15.657 1.00 94.19 102 THR A O 1
ATOM 770 N N . TYR A 1 103 ? -7.840 -3.740 17.389 1.00 93.50 103 TYR A N 1
ATOM 771 C CA . TYR A 1 103 ? -6.827 -3.099 16.557 1.00 93.50 103 TYR A CA 1
ATOM 772 C C . TYR A 1 103 ? -6.015 -4.083 15.697 1.00 93.50 103 TYR A C 1
ATOM 774 O O . TYR A 1 103 ? -5.540 -3.703 14.631 1.00 93.50 103 TYR A O 1
ATOM 782 N N . ALA A 1 104 ? -5.871 -5.343 16.112 1.00 89.19 104 ALA A N 1
ATOM 783 C CA . ALA A 1 104 ? -5.259 -6.392 15.299 1.00 89.19 104 ALA A CA 1
ATOM 784 C C . ALA A 1 104 ? -6.126 -6.752 14.085 1.00 89.19 104 ALA A C 1
ATOM 786 O O . ALA A 1 104 ? -5.608 -6.849 12.976 1.00 89.19 104 ALA A O 1
ATOM 787 N N . GLU A 1 105 ? -7.441 -6.879 14.274 1.00 93.75 105 GLU A N 1
ATOM 788 C CA . GLU A 1 105 ? -8.391 -7.082 13.171 1.00 93.75 105 GLU A CA 1
ATOM 789 C C . GLU A 1 105 ? -8.429 -5.857 12.245 1.00 93.75 105 GLU A C 1
ATOM 791 O O . GLU A 1 105 ? -8.418 -5.995 11.023 1.00 93.75 105 GLU A O 1
ATOM 796 N N . ALA A 1 106 ? -8.378 -4.646 12.809 1.00 96.25 106 ALA A N 1
ATOM 797 C CA . ALA A 1 106 ? -8.268 -3.423 12.020 1.00 96.25 106 ALA A CA 1
ATOM 798 C C . ALA A 1 106 ? -6.958 -3.379 11.210 1.00 96.25 106 ALA A C 1
ATOM 800 O O . ALA A 1 106 ? -6.967 -2.968 10.052 1.00 96.25 106 ALA A O 1
ATOM 801 N N . ALA A 1 107 ? -5.840 -3.844 11.779 1.00 94.19 107 ALA A N 1
ATOM 802 C CA . ALA A 1 107 ? -4.561 -3.939 11.077 1.00 94.19 107 ALA A CA 1
ATOM 803 C C . ALA A 1 107 ? -4.603 -4.917 9.898 1.00 94.19 107 ALA A C 1
ATOM 805 O O . ALA A 1 107 ? -3.997 -4.637 8.861 1.00 94.19 107 ALA A O 1
ATOM 806 N N . ASP A 1 108 ? -5.322 -6.030 10.048 1.00 93.94 108 ASP A N 1
ATOM 807 C CA . ASP A 1 108 ? -5.564 -6.972 8.957 1.00 93.94 108 ASP A CA 1
ATOM 808 C C . ASP A 1 108 ? -6.373 -6.306 7.845 1.00 93.94 108 ASP A C 1
ATOM 810 O O . ASP A 1 108 ? -5.966 -6.347 6.685 1.00 93.94 108 ASP A O 1
ATOM 814 N N . ARG A 1 109 ? -7.443 -5.584 8.201 1.00 97.06 109 ARG A N 1
ATOM 815 C CA . ARG A 1 109 ? -8.261 -4.858 7.225 1.00 97.06 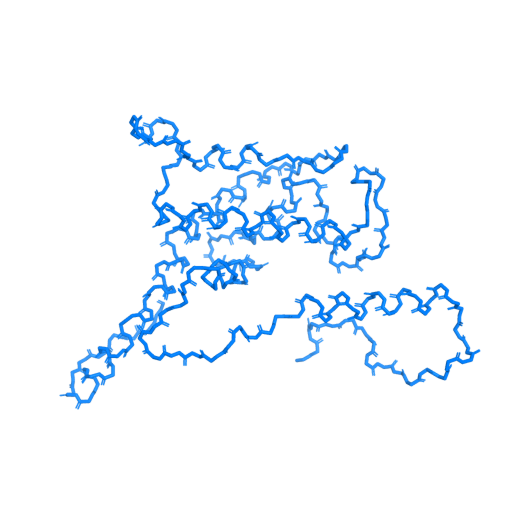109 ARG A CA 1
ATOM 816 C C . ARG A 1 109 ? -7.473 -3.773 6.490 1.00 97.06 109 ARG A C 1
ATOM 818 O O . ARG A 1 109 ? -7.620 -3.628 5.281 1.00 97.06 109 ARG A O 1
ATOM 825 N N . VAL A 1 110 ? -6.613 -3.034 7.195 1.00 97.56 110 VAL A N 1
ATOM 826 C CA . VAL A 1 110 ? -5.699 -2.050 6.589 1.00 97.56 110 VAL A CA 1
ATOM 827 C C . VAL A 1 110 ? -4.782 -2.719 5.565 1.00 97.56 110 VAL A C 1
ATOM 829 O O . VAL A 1 110 ? -4.572 -2.178 4.479 1.00 97.56 110 VAL A O 1
ATOM 832 N N . HIS A 1 111 ? -4.227 -3.886 5.895 1.00 95.75 111 HIS A N 1
ATOM 833 C CA . HIS A 1 111 ? -3.346 -4.616 4.989 1.00 95.75 111 HIS A CA 1
ATOM 834 C C . HIS A 1 111 ? -4.095 -5.141 3.760 1.00 95.75 111 HIS A C 1
ATOM 836 O O . HIS A 1 111 ? -3.622 -4.923 2.649 1.00 95.75 111 HIS A O 1
ATOM 842 N N . GLU A 1 112 ? -5.276 -5.738 3.941 1.00 96.62 112 GLU A N 1
ATOM 843 C CA . GLU A 1 112 ? -6.138 -6.194 2.842 1.00 96.62 112 GLU A CA 1
ATOM 844 C C . GLU A 1 112 ? -6.460 -5.055 1.871 1.00 96.62 112 GLU A C 1
ATOM 846 O O . GLU A 1 112 ? -6.191 -5.174 0.682 1.00 96.62 112 GLU A O 1
ATOM 851 N N . VAL A 1 113 ? -6.931 -3.911 2.382 1.00 98.25 113 VAL A N 1
ATOM 852 C CA . VAL A 1 113 ? -7.229 -2.735 1.547 1.00 98.25 113 VAL A CA 1
ATOM 853 C C . VAL A 1 113 ? -5.974 -2.219 0.840 1.00 98.25 113 VAL A C 1
ATOM 855 O O . VAL A 1 113 ? -6.039 -1.831 -0.323 1.00 98.25 113 VAL A O 1
ATOM 858 N N . SER A 1 114 ? -4.814 -2.243 1.504 1.00 97.94 114 SER A N 1
ATOM 859 C CA . SER A 1 114 ? -3.545 -1.861 0.870 1.00 97.94 114 SER A CA 1
ATOM 860 C C . SER A 1 114 ? -3.208 -2.781 -0.310 1.00 97.94 114 SER A C 1
ATOM 862 O O . SER A 1 114 ? -2.822 -2.293 -1.372 1.00 97.94 114 SER A O 1
ATOM 864 N N . CYS A 1 115 ? -3.375 -4.097 -0.145 1.00 97.25 115 CYS A N 1
ATOM 865 C CA . CYS A 1 115 ? -3.153 -5.070 -1.212 1.00 97.25 115 CYS A CA 1
ATOM 866 C C . CYS A 1 115 ? -4.172 -4.914 -2.345 1.00 97.25 115 CYS A C 1
ATOM 868 O O . CYS A 1 115 ? -3.760 -4.895 -3.500 1.00 97.25 115 CYS A O 1
ATOM 870 N N . ASP A 1 116 ? -5.458 -4.724 -2.039 1.00 97.75 116 ASP A N 1
ATOM 871 C CA . ASP A 1 116 ? -6.521 -4.539 -3.038 1.00 97.75 116 ASP A CA 1
ATOM 872 C C . ASP A 1 116 ? -6.277 -3.292 -3.907 1.00 97.75 116 ASP A C 1
ATOM 874 O O . ASP A 1 116 ? -6.382 -3.342 -5.137 1.00 97.75 116 ASP A O 1
ATOM 878 N N . LEU A 1 117 ? -5.888 -2.174 -3.282 1.00 97.69 117 LEU A N 1
ATOM 879 C CA . LEU A 1 117 ? -5.551 -0.937 -3.991 1.00 97.69 117 LEU A CA 1
ATOM 880 C C . LEU A 1 117 ? -4.352 -1.143 -4.922 1.00 97.69 117 LEU A C 1
ATOM 882 O O . LEU A 1 117 ? -4.420 -0.811 -6.105 1.00 97.69 117 LEU A O 1
ATOM 886 N N . VAL A 1 118 ? -3.262 -1.729 -4.418 1.00 97.88 118 VAL A N 1
ATOM 887 C CA . VAL A 1 118 ? -2.045 -1.957 -5.215 1.00 97.88 118 VAL A CA 1
ATOM 888 C C . VAL A 1 118 ? -2.267 -3.009 -6.305 1.00 97.88 118 VAL A C 1
ATOM 890 O O . VAL A 1 118 ? -1.730 -2.860 -7.401 1.00 97.88 118 VAL A O 1
ATOM 893 N N . ALA A 1 119 ? -3.081 -4.035 -6.054 1.00 97.44 119 ALA A N 1
ATOM 894 C CA . ALA A 1 119 ? -3.487 -5.008 -7.064 1.00 97.44 119 ALA A CA 1
ATOM 895 C C . ALA A 1 119 ? -4.268 -4.331 -8.195 1.00 97.44 119 ALA A C 1
ATOM 897 O O . ALA A 1 119 ? -3.944 -4.532 -9.364 1.00 97.44 119 ALA A O 1
ATOM 898 N N . THR A 1 120 ? -5.207 -3.442 -7.858 1.00 96.25 120 THR A N 1
ATOM 899 C CA . THR A 1 120 ? -5.964 -2.670 -8.854 1.00 96.25 120 THR A CA 1
ATOM 900 C C . THR A 1 120 ? -5.043 -1.791 -9.709 1.00 96.25 120 THR A C 1
ATOM 902 O O . THR A 1 120 ? -5.204 -1.728 -10.929 1.00 96.25 120 THR A O 1
ATOM 905 N N . LEU A 1 121 ? -4.027 -1.159 -9.105 1.00 95.81 121 LEU A N 1
ATOM 906 C CA . LEU A 1 121 ? -3.000 -0.431 -9.860 1.00 95.81 121 LEU A CA 1
ATOM 907 C C . LEU A 1 121 ? -2.206 -1.370 -10.783 1.00 95.81 121 LEU A C 1
ATOM 909 O O . LEU A 1 121 ? -1.996 -1.052 -11.954 1.00 95.81 121 LEU A O 1
ATOM 913 N N . ALA A 1 122 ? -1.790 -2.535 -10.283 1.00 95.56 122 ALA A N 1
ATOM 914 C CA . ALA A 1 122 ? -1.000 -3.504 -11.039 1.00 95.56 122 ALA A CA 1
ATOM 915 C C . ALA A 1 122 ? -1.762 -4.078 -12.248 1.00 95.56 122 ALA A C 1
ATOM 917 O O . ALA A 1 122 ? -1.180 -4.209 -13.327 1.00 95.56 122 ALA A O 1
ATOM 918 N N . GLU A 1 123 ? -3.061 -4.356 -12.110 1.00 94.19 123 GLU A N 1
ATOM 919 C CA . GLU A 1 123 ? -3.940 -4.805 -13.203 1.00 94.19 123 GLU A CA 1
ATOM 920 C C . GLU A 1 123 ? -4.037 -3.783 -14.344 1.00 94.19 123 GLU A C 1
ATOM 922 O O . GLU A 1 123 ? -4.222 -4.152 -15.506 1.00 94.19 123 GLU A O 1
ATOM 927 N N . ARG A 1 124 ? -3.867 -2.496 -14.022 1.00 92.25 124 ARG A N 1
ATOM 928 C CA . ARG A 1 124 ? -3.815 -1.382 -14.979 1.00 92.25 124 ARG A CA 1
ATOM 929 C C . ARG A 1 124 ? -2.389 -1.006 -15.387 1.00 92.25 124 ARG A C 1
ATOM 931 O O . ARG A 1 124 ? -2.186 -0.008 -16.065 1.00 92.25 124 ARG A O 1
ATOM 938 N N . GLY A 1 125 ? -1.390 -1.797 -14.996 1.00 93.12 125 GLY A N 1
ATOM 939 C CA . GLY A 1 125 ? 0.010 -1.546 -15.335 1.00 93.12 125 GLY A CA 1
ATOM 940 C C . GLY A 1 125 ? 0.597 -0.296 -14.676 1.00 93.12 125 GLY A C 1
ATOM 941 O O . GLY A 1 125 ? 1.569 0.242 -15.198 1.00 93.12 125 GLY A O 1
ATOM 942 N N . PHE A 1 126 ? 0.027 0.141 -13.548 1.00 94.81 126 PHE A N 1
ATOM 943 C CA . PHE A 1 126 ? 0.388 1.365 -12.822 1.00 94.81 126 PHE A CA 1
ATOM 944 C C . PHE A 1 126 ? 0.205 2.660 -13.632 1.00 94.81 126 PHE A C 1
ATOM 946 O O . PHE A 1 126 ? 0.760 3.695 -13.273 1.00 94.81 126 PHE A O 1
ATOM 953 N N . ASP A 1 127 ? -0.594 2.611 -14.699 1.00 91.00 127 ASP A N 1
ATOM 954 C CA . ASP A 1 127 ? -0.962 3.760 -15.523 1.00 91.00 127 ASP A CA 1
ATOM 955 C C . ASP A 1 127 ? -2.439 4.080 -15.271 1.00 91.00 127 ASP A C 1
ATOM 957 O O . ASP A 1 127 ? -3.342 3.523 -15.898 1.00 91.00 127 ASP A O 1
ATOM 961 N N . VAL A 1 128 ? -2.689 4.892 -14.243 1.00 87.38 128 VAL A N 1
ATOM 962 C CA . VAL A 1 128 ? -4.038 5.254 -13.798 1.00 87.38 128 VAL A CA 1
ATOM 963 C C . VAL A 1 128 ? -4.155 6.779 -13.795 1.00 87.38 128 VAL A C 1
ATOM 965 O O . VAL A 1 128 ? -3.360 7.428 -13.112 1.00 87.38 128 VAL A O 1
ATOM 968 N N . PRO A 1 129 ? -5.138 7.371 -14.503 1.00 86.31 129 PRO A N 1
ATOM 969 C CA . PRO A 1 129 ? -5.332 8.818 -14.522 1.00 86.31 129 PRO A CA 1
ATOM 970 C C . PRO A 1 129 ? -5.570 9.384 -13.120 1.00 86.31 129 PRO A C 1
ATOM 972 O O . PRO A 1 129 ? -6.211 8.743 -12.279 1.00 86.31 129 PRO A O 1
ATOM 975 N N . GLU A 1 130 ? -5.151 10.627 -12.870 1.00 81.31 130 GLU A N 1
ATOM 976 C CA . GLU A 1 130 ? -5.407 11.260 -11.571 1.00 81.31 130 GLU A CA 1
ATOM 977 C C . GLU A 1 130 ? -6.906 11.517 -11.352 1.00 81.31 130 GLU A C 1
ATOM 979 O O . GLU A 1 130 ? -7.428 11.390 -10.240 1.00 81.31 130 GLU A O 1
ATOM 984 N N . SER A 1 131 ? -7.630 11.900 -12.409 1.00 81.00 131 SER A N 1
ATOM 985 C CA . SER A 1 131 ? -9.036 12.300 -12.317 1.00 81.00 131 SER A CA 1
ATOM 986 C C . SER A 1 131 ? -9.841 12.014 -13.581 1.00 81.00 131 SER A C 1
ATOM 988 O O . SER A 1 131 ? -9.289 11.898 -14.669 1.00 81.00 131 SER A O 1
ATOM 990 N N . GLU A 1 132 ? -11.170 12.051 -13.454 1.00 76.44 132 GLU A N 1
ATOM 991 C CA . GLU A 1 132 ? -12.140 12.008 -14.567 1.00 76.44 132 GLU A CA 1
ATOM 992 C C . GLU A 1 132 ? -11.859 13.006 -15.704 1.00 76.44 132 GLU A C 1
ATOM 994 O O . GLU A 1 132 ? -12.337 12.841 -16.820 1.00 76.44 132 GLU A O 1
ATOM 999 N N . ARG A 1 133 ? -11.132 14.100 -15.430 1.00 75.00 133 ARG A N 1
ATOM 1000 C CA . ARG A 1 133 ? -10.783 15.092 -16.463 1.00 75.00 133 ARG A CA 1
ATOM 1001 C C . ARG A 1 133 ? -9.640 14.633 -17.360 1.00 75.00 133 ARG A C 1
ATOM 1003 O O . ARG A 1 133 ? -9.521 15.132 -18.476 1.00 75.00 133 ARG A O 1
ATOM 1010 N N . GLU A 1 134 ? -8.792 13.764 -16.832 1.00 76.69 134 GLU A N 1
ATOM 1011 C CA . GLU A 1 134 ? -7.610 13.209 -17.492 1.00 76.69 134 GLU A CA 1
ATOM 1012 C C . GLU A 1 134 ? -7.871 11.794 -18.006 1.00 76.69 134 GLU A C 1
ATOM 1014 O O . GLU A 1 134 ? -7.198 11.349 -18.931 1.00 76.69 134 GLU A O 1
ATOM 1019 N N . ALA A 1 135 ? -8.891 11.136 -17.451 1.00 78.06 135 ALA A N 1
ATOM 1020 C CA . ALA A 1 135 ? -9.434 9.879 -17.922 1.00 78.06 135 ALA A CA 1
ATOM 1021 C C . ALA A 1 135 ? -9.953 9.991 -19.366 1.00 78.06 135 ALA A C 1
ATOM 1023 O O . ALA A 1 135 ? -10.713 10.898 -19.733 1.00 78.06 135 ALA A O 1
ATOM 1024 N N . GLY A 1 136 ? -9.541 9.041 -20.196 1.00 75.38 136 GLY A N 1
ATOM 1025 C CA . GLY A 1 136 ? -10.142 8.766 -21.486 1.00 75.38 136 GLY A CA 1
ATOM 1026 C C . GLY A 1 136 ? -11.532 8.134 -21.343 1.00 75.38 136 GLY A C 1
ATOM 1027 O O . GLY A 1 136 ? -11.919 7.668 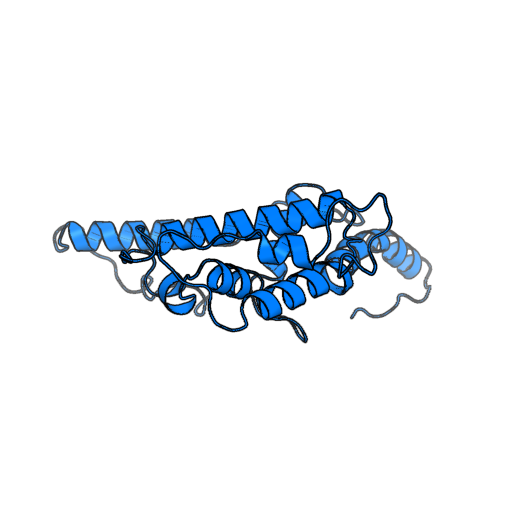-20.276 1.00 75.38 136 GLY A O 1
ATOM 1028 N N . PRO A 1 137 ? -12.310 8.074 -22.434 1.00 68.44 137 PRO A N 1
ATOM 1029 C CA . PRO A 1 137 ? -13.658 7.501 -22.416 1.00 68.44 137 PRO A CA 1
ATOM 1030 C C . PRO A 1 137 ? -13.713 6.006 -22.051 1.00 68.44 137 PRO A C 1
ATOM 1032 O O . PRO A 1 137 ? -14.798 5.519 -21.746 1.00 68.44 137 PRO A O 1
ATOM 1035 N N . ASP A 1 138 ? -12.577 5.304 -22.089 1.00 73.19 138 ASP A N 1
ATOM 1036 C CA . ASP A 1 138 ? -12.447 3.881 -21.755 1.00 73.19 138 ASP A CA 1
ATOM 1037 C C . ASP A 1 138 ? -11.831 3.649 -20.353 1.00 73.19 138 ASP A C 1
ATOM 1039 O O . ASP A 1 138 ? -11.690 2.504 -19.921 1.00 73.19 138 ASP A O 1
ATOM 1043 N N . ASP A 1 139 ? -11.471 4.714 -19.625 1.00 76.44 139 ASP A N 1
ATOM 1044 C CA . ASP A 1 139 ? -10.875 4.612 -18.291 1.00 76.44 139 ASP A CA 1
ATOM 1045 C C . ASP A 1 139 ? -11.964 4.458 -17.224 1.00 76.44 139 ASP A C 1
ATOM 1047 O O . ASP A 1 139 ? -12.572 5.419 -16.761 1.00 76.44 139 ASP A O 1
ATOM 1051 N N . GLU A 1 140 ? -12.210 3.214 -16.816 1.00 79.00 140 GLU A N 1
ATOM 1052 C CA . GLU A 1 140 ? -13.215 2.887 -15.790 1.00 79.00 140 GLU A CA 1
ATOM 1053 C C . GLU A 1 140 ? -12.774 3.217 -14.350 1.00 79.00 140 GLU A C 1
ATOM 1055 O O . GLU A 1 140 ? -13.586 3.156 -13.430 1.00 79.00 140 GLU A O 1
ATOM 1060 N N . VAL A 1 141 ? -11.488 3.516 -14.136 1.00 83.50 141 VAL A N 1
ATOM 1061 C CA . VAL A 1 141 ? -10.882 3.729 -12.814 1.00 83.50 141 VAL A CA 1
ATOM 1062 C C . VAL A 1 141 ? -9.914 4.906 -12.896 1.00 83.50 141 VAL A C 1
ATOM 1064 O O . VAL A 1 141 ? -9.117 4.989 -13.826 1.00 83.50 141 VAL A O 1
ATOM 1067 N N . ASN A 1 142 ? -9.952 5.791 -11.901 1.00 89.31 142 ASN A N 1
ATOM 1068 C CA . ASN A 1 142 ? -8.949 6.836 -11.691 1.00 89.31 142 ASN A CA 1
ATOM 1069 C C . ASN A 1 142 ? -8.566 6.920 -10.209 1.00 89.31 142 ASN A C 1
ATOM 1071 O O . ASN A 1 142 ? -9.266 6.389 -9.342 1.00 89.31 142 ASN A O 1
ATOM 1075 N N . MET A 1 143 ? -7.467 7.616 -9.917 1.00 88.94 143 MET A N 1
ATOM 1076 C CA . MET A 1 143 ? -6.912 7.709 -8.566 1.00 88.94 143 MET A CA 1
ATOM 1077 C C . MET A 1 143 ? -7.912 8.293 -7.558 1.00 88.94 143 MET A C 1
ATOM 1079 O O . MET A 1 143 ? -7.994 7.839 -6.419 1.00 88.94 143 MET A O 1
ATOM 1083 N N . ASN A 1 144 ? -8.711 9.284 -7.969 1.00 88.25 144 ASN A N 1
ATOM 1084 C CA . ASN A 1 144 ? -9.724 9.869 -7.092 1.00 88.25 144 ASN A CA 1
ATOM 1085 C C . ASN A 1 144 ? -10.829 8.879 -6.720 1.00 88.25 144 ASN A C 1
ATOM 1087 O O . ASN A 1 144 ? -11.213 8.848 -5.554 1.00 88.25 144 ASN A O 1
ATOM 1091 N N . LEU A 1 145 ? -11.318 8.083 -7.673 1.00 88.25 145 LEU A N 1
ATOM 1092 C CA . LEU A 1 145 ? -12.316 7.050 -7.390 1.00 88.25 145 LEU A CA 1
ATOM 1093 C C . LEU A 1 145 ? -11.760 5.999 -6.429 1.00 88.25 145 LEU A C 1
ATOM 1095 O O . LEU A 1 145 ? -12.368 5.760 -5.393 1.00 88.25 145 LEU A O 1
ATOM 1099 N N . LEU A 1 146 ? -10.555 5.477 -6.698 1.00 90.75 146 LEU A N 1
ATOM 1100 C CA . LEU A 1 146 ? -9.911 4.478 -5.834 1.00 90.75 146 LEU A CA 1
ATOM 1101 C C . LEU A 1 146 ? -9.808 4.929 -4.378 1.00 90.75 146 LEU A C 1
ATOM 1103 O O . LEU A 1 146 ? -9.998 4.128 -3.475 1.00 90.75 146 LEU A O 1
ATOM 1107 N N . VAL A 1 147 ? -9.502 6.206 -4.151 1.00 91.62 147 VAL A N 1
ATOM 1108 C CA . VAL A 1 147 ? -9.326 6.773 -2.810 1.00 91.62 147 VAL A CA 1
ATOM 1109 C C . VAL A 1 147 ? -10.658 7.078 -2.120 1.00 91.62 147 VAL A C 1
ATOM 1111 O O . VAL A 1 147 ? -10.746 6.982 -0.895 1.00 91.62 147 VAL A O 1
ATOM 1114 N N . VAL A 1 148 ? -11.671 7.514 -2.873 1.00 90.00 148 VAL A N 1
ATOM 1115 C CA . VAL A 1 148 ? -12.983 7.901 -2.326 1.00 90.00 148 VAL A CA 1
ATOM 1116 C C . VAL A 1 148 ? -13.865 6.682 -2.062 1.00 90.00 148 VAL A C 1
ATOM 1118 O O . VAL A 1 148 ? -14.653 6.719 -1.121 1.00 90.00 148 VAL A O 1
ATOM 1121 N N . ASP A 1 149 ? -13.699 5.606 -2.831 1.00 91.75 149 ASP A N 1
ATOM 1122 C CA . ASP A 1 149 ? -14.458 4.358 -2.681 1.00 91.75 149 ASP A CA 1
ATOM 1123 C C . ASP A 1 149 ? -13.986 3.501 -1.488 1.00 91.75 149 ASP A C 1
ATOM 1125 O O . ASP A 1 149 ? -14.559 2.448 -1.206 1.00 91.75 149 ASP A O 1
ATOM 1129 N N . VAL A 1 150 ? -12.953 3.934 -0.755 1.00 94.50 150 VAL A N 1
ATOM 1130 C CA . VAL A 1 150 ? -12.531 3.271 0.485 1.00 94.50 150 VAL A CA 1
ATOM 1131 C C . VAL A 1 150 ? -13.447 3.688 1.637 1.00 94.50 150 VAL A C 1
ATOM 1133 O O . VAL A 1 150 ? -13.341 4.791 2.176 1.00 94.50 150 VAL A O 1
ATOM 1136 N N . ASP A 1 151 ? -14.314 2.766 2.052 1.00 94.19 151 ASP A N 1
ATOM 1137 C CA . ASP A 1 151 ? -15.233 2.952 3.176 1.00 94.19 151 ASP A CA 1
ATOM 1138 C C . ASP A 1 151 ? -14.541 2.861 4.545 1.00 94.19 151 ASP A C 1
ATOM 1140 O O . ASP A 1 151 ? -13.705 1.989 4.790 1.00 94.19 151 ASP A O 1
ATOM 1144 N N . THR A 1 152 ? -14.963 3.706 5.490 1.00 96.38 152 THR A N 1
ATOM 1145 C CA . THR A 1 152 ? -14.560 3.614 6.902 1.00 96.38 152 THR A CA 1
ATOM 1146 C C . THR A 1 152 ? -15.041 2.319 7.557 1.00 96.38 152 THR A C 1
ATOM 1148 O O . THR A 1 152 ? -16.090 1.776 7.210 1.00 96.38 152 THR A O 1
ATOM 1151 N N . ILE A 1 153 ? -14.316 1.856 8.577 1.00 95.44 153 ILE A N 1
ATOM 1152 C CA . ILE A 1 153 ? -14.722 0.696 9.376 1.00 95.44 153 ILE A CA 1
ATOM 1153 C C . ILE A 1 153 ? -15.752 1.116 10.433 1.00 95.44 153 ILE A C 1
ATOM 1155 O O . ILE A 1 153 ? -15.503 2.022 11.229 1.00 95.44 153 ILE A O 1
ATOM 1159 N N . GLY A 1 154 ? -16.884 0.408 10.487 1.00 94.38 154 GLY A N 1
ATOM 1160 C CA . GLY A 1 154 ? -17.906 0.621 11.513 1.00 94.38 154 GLY A CA 1
ATOM 1161 C C . GLY A 1 154 ? -18.458 2.049 11.500 1.00 94.38 154 GLY A C 1
ATOM 1162 O O . GLY A 1 154 ? -18.823 2.571 10.449 1.00 94.38 154 GLY A O 1
ATOM 1163 N N . ASP A 1 155 ? -18.500 2.674 12.676 1.00 94.50 155 ASP A N 1
ATOM 1164 C CA . ASP A 1 155 ? -18.926 4.065 12.883 1.00 94.50 155 ASP A CA 1
ATOM 1165 C C . ASP A 1 155 ? -17.733 5.043 12.967 1.00 94.50 155 ASP A C 1
ATOM 1167 O O . ASP A 1 155 ? -17.891 6.211 13.353 1.00 94.50 155 ASP A O 1
ATOM 1171 N N . ALA A 1 156 ? -16.521 4.579 12.639 1.00 94.94 156 ALA A N 1
ATOM 1172 C CA . ALA A 1 156 ? -15.330 5.414 12.646 1.00 94.94 156 ALA A CA 1
ATOM 1173 C C . ALA A 1 156 ? -15.385 6.505 11.569 1.00 94.94 156 ALA A C 1
ATOM 1175 O O . ALA A 1 156 ? -16.235 6.532 10.679 1.00 94.94 156 ALA A O 1
ATOM 1176 N N . ARG A 1 157 ? -14.465 7.463 11.675 1.00 95.06 157 ARG A N 1
ATOM 1177 C CA . ARG A 1 157 ? -14.377 8.591 10.746 1.00 95.06 157 ARG A CA 1
ATOM 1178 C C . ARG A 1 157 ? -12.972 8.694 10.204 1.00 95.06 157 ARG A C 1
ATOM 1180 O O . ARG A 1 157 ? -12.024 8.695 10.985 1.00 95.06 157 ARG A O 1
ATOM 1187 N N . ALA A 1 158 ? -12.874 8.864 8.891 1.00 95.69 158 ALA A N 1
ATOM 1188 C CA . ALA A 1 158 ? -11.610 9.126 8.231 1.00 95.69 158 ALA A CA 1
ATOM 1189 C C . ALA A 1 158 ? -10.896 10.324 8.878 1.00 95.69 158 ALA A C 1
ATOM 1191 O O . ALA A 1 158 ? -11.510 11.356 9.190 1.00 95.69 158 ALA A O 1
ATOM 1192 N N . ARG A 1 159 ? -9.582 10.196 9.071 1.00 96.31 159 ARG A N 1
ATOM 1193 C CA . ARG A 1 159 ? -8.733 11.294 9.535 1.00 96.31 159 ARG A CA 1
ATOM 1194 C C . ARG A 1 159 ? -8.723 12.399 8.477 1.00 96.31 159 ARG A C 1
ATOM 1196 O O . ARG A 1 159 ? -8.640 12.146 7.277 1.00 96.31 159 ARG A O 1
ATOM 1203 N N . SER A 1 160 ? -8.769 13.652 8.926 1.00 95.12 160 SER A N 1
ATOM 1204 C CA . SER A 1 160 ? -8.634 14.803 8.029 1.00 95.12 160 SER A CA 1
ATOM 1205 C C . SER A 1 160 ? -7.322 14.721 7.243 1.00 95.12 160 SER A C 1
ATOM 1207 O O . SER A 1 160 ? -6.261 14.600 7.852 1.00 95.12 160 SER A O 1
ATOM 1209 N N . GLY A 1 161 ? -7.403 14.825 5.915 1.00 94.19 161 GLY A N 1
ATOM 1210 C CA . GLY A 1 161 ? -6.253 14.730 5.007 1.00 94.19 161 GLY A CA 1
ATOM 1211 C C . GLY A 1 161 ? -5.861 13.305 4.604 1.00 94.19 161 GLY A C 1
ATOM 1212 O O . GLY A 1 161 ? -5.065 13.152 3.690 1.00 94.19 161 GLY A O 1
ATOM 1213 N N . ALA A 1 162 ? -6.457 12.259 5.189 1.00 95.00 162 ALA A N 1
ATOM 1214 C CA . ALA A 1 162 ? -6.033 10.883 4.912 1.00 95.00 162 ALA A CA 1
ATOM 1215 C C . ALA A 1 162 ? -6.236 10.450 3.452 1.00 95.00 162 ALA A C 1
ATOM 1217 O O . ALA A 1 162 ? -5.429 9.697 2.922 1.00 95.00 162 ALA A O 1
ATOM 1218 N N . HIS A 1 163 ? -7.281 10.943 2.781 1.00 96.25 163 HIS A N 1
ATOM 1219 C CA . HIS A 1 163 ? -7.475 10.686 1.351 1.00 96.25 163 HIS A CA 1
ATOM 1220 C C . HIS A 1 163 ? -6.378 11.342 0.496 1.00 96.25 163 HIS A C 1
ATOM 1222 O O . HIS A 1 163 ? -5.980 10.783 -0.522 1.00 96.25 163 HIS A O 1
ATOM 1228 N N . ASP A 1 164 ? -5.872 12.508 0.903 1.00 96.00 164 ASP A N 1
ATOM 1229 C CA . ASP A 1 164 ? -4.777 13.173 0.195 1.00 96.00 164 ASP A CA 1
ATOM 1230 C C . ASP A 1 164 ? -3.462 12.424 0.416 1.00 96.00 164 ASP A C 1
ATOM 1232 O O . ASP A 1 164 ? -2.784 12.106 -0.559 1.00 96.00 164 ASP A O 1
ATOM 1236 N N . ASP A 1 165 ? -3.187 12.019 1.659 1.00 97.12 165 ASP A N 1
ATOM 1237 C CA . ASP A 1 165 ? -2.028 11.186 1.993 1.00 97.12 165 ASP A CA 1
ATOM 1238 C C . ASP A 1 165 ? -2.086 9.826 1.264 1.00 97.12 165 ASP A C 1
ATOM 1240 O O . ASP A 1 165 ? -1.069 9.303 0.806 1.00 97.12 165 ASP A O 1
ATOM 1244 N N . LEU A 1 166 ? -3.276 9.231 1.117 1.00 97.75 166 LEU A N 1
ATOM 1245 C CA . LEU A 1 166 ? -3.449 7.985 0.364 1.00 97.75 166 LEU A CA 1
ATOM 1246 C C . LEU A 1 166 ? -3.187 8.196 -1.127 1.00 97.75 166 LEU A C 1
ATOM 1248 O O . LEU A 1 166 ? -2.493 7.390 -1.742 1.00 97.75 166 LEU A O 1
ATOM 1252 N N . ARG A 1 167 ? -3.697 9.288 -1.704 1.00 96.31 167 ARG A N 1
ATOM 1253 C CA . ARG A 1 167 ? -3.449 9.630 -3.108 1.00 96.31 167 ARG A CA 1
ATOM 1254 C C . ARG A 1 167 ? -1.959 9.817 -3.382 1.00 96.31 167 ARG A C 1
ATOM 1256 O O . ARG A 1 167 ? -1.470 9.297 -4.378 1.00 96.31 167 ARG A O 1
ATOM 1263 N N . GLU A 1 168 ? -1.244 10.507 -2.495 1.00 96.81 168 GLU A N 1
ATOM 1264 C CA . GLU A 1 168 ? 0.205 10.712 -2.611 1.00 96.81 168 GLU A CA 1
ATOM 1265 C C . GLU A 1 168 ? 0.975 9.385 -2.518 1.00 96.81 168 GLU A C 1
ATOM 1267 O O . GLU A 1 168 ? 1.852 9.121 -3.341 1.00 96.81 168 GLU A O 1
ATOM 1272 N N . ALA A 1 169 ? 0.600 8.498 -1.588 1.00 97.88 169 ALA A N 1
ATOM 1273 C CA . ALA A 1 169 ? 1.209 7.172 -1.477 1.00 97.88 169 ALA A CA 1
ATOM 1274 C C . ALA A 1 169 ? 0.980 6.307 -2.731 1.00 97.88 169 ALA A C 1
ATOM 1276 O O . ALA A 1 169 ? 1.905 5.640 -3.197 1.00 97.88 169 ALA A O 1
ATOM 1277 N N . LEU A 1 170 ? -0.233 6.312 -3.296 1.00 97.31 170 LEU A N 1
ATOM 1278 C CA . LEU A 1 170 ? -0.548 5.548 -4.509 1.00 97.31 170 LEU A CA 1
ATOM 1279 C C . LEU A 1 170 ? 0.144 6.131 -5.752 1.00 97.31 170 LEU A C 1
ATOM 1281 O O . LEU A 1 170 ? 0.675 5.367 -6.557 1.00 97.31 170 LEU A O 1
ATOM 1285 N N . ALA A 1 171 ? 0.212 7.460 -5.881 1.00 96.00 171 ALA A N 1
ATOM 1286 C CA . ALA A 1 171 ? 0.958 8.121 -6.953 1.00 96.00 171 ALA A CA 1
ATOM 1287 C C . ALA A 1 171 ? 2.449 7.759 -6.897 1.00 96.00 171 ALA A C 1
ATOM 1289 O O . ALA A 1 171 ? 3.023 7.340 -7.900 1.00 96.00 171 ALA A O 1
ATOM 1290 N N . TYR A 1 172 ? 3.054 7.790 -5.706 1.00 97.06 172 TYR A N 1
ATOM 1291 C CA . TYR A 1 172 ? 4.434 7.343 -5.512 1.00 97.06 172 TYR A CA 1
ATOM 1292 C C . TYR A 1 172 ? 4.649 5.882 -5.930 1.00 97.06 172 TYR A C 1
ATOM 1294 O O . TYR A 1 172 ? 5.678 5.538 -6.516 1.00 97.06 172 TYR A O 1
ATOM 1302 N N . ILE A 1 173 ? 3.683 4.999 -5.660 1.00 97.31 173 ILE A N 1
ATOM 1303 C CA . ILE A 1 173 ? 3.776 3.604 -6.102 1.00 97.31 173 ILE A CA 1
ATOM 1304 C C . ILE A 1 173 ? 3.837 3.521 -7.628 1.00 97.31 173 ILE A C 1
ATOM 1306 O O . ILE A 1 173 ? 4.685 2.792 -8.147 1.00 97.31 173 ILE A O 1
ATOM 1310 N N . CYS A 1 174 ? 2.992 4.277 -8.327 1.00 96.50 174 CYS A N 1
ATOM 1311 C CA . CYS A 1 174 ? 2.951 4.289 -9.787 1.00 96.50 174 CYS A CA 1
ATOM 1312 C C . CYS A 1 174 ? 4.195 4.923 -10.420 1.00 96.50 174 CYS A C 1
ATOM 1314 O O . CYS A 1 174 ? 4.766 4.365 -11.355 1.00 96.50 174 CYS A O 1
ATOM 1316 N N . GLU A 1 175 ? 4.630 6.072 -9.908 1.00 95.00 175 GLU A N 1
ATOM 1317 C CA . GLU A 1 175 ? 5.662 6.899 -10.542 1.00 95.00 175 GLU A CA 1
ATOM 1318 C C . GLU A 1 175 ? 7.085 6.476 -10.166 1.00 95.00 175 GLU A C 1
ATOM 1320 O O . GLU A 1 175 ? 8.014 6.618 -10.961 1.00 95.00 175 GLU A O 1
ATOM 1325 N N . GLU A 1 176 ? 7.267 5.926 -8.965 1.00 95.38 176 GLU A N 1
ATOM 1326 C CA . GLU A 1 176 ? 8.590 5.744 -8.374 1.00 95.38 176 GLU A CA 1
ATOM 1327 C C . GLU A 1 176 ? 8.841 4.290 -7.961 1.00 95.38 176 GLU A C 1
ATOM 1329 O O . GLU A 1 176 ? 9.820 3.678 -8.400 1.00 95.38 176 GLU A O 1
ATOM 1334 N N . ALA A 1 177 ? 7.975 3.701 -7.131 1.00 95.50 177 ALA A N 1
ATOM 1335 C CA . ALA A 1 177 ? 8.246 2.382 -6.555 1.00 95.50 177 ALA A CA 1
ATOM 1336 C C . ALA A 1 177 ? 8.158 1.257 -7.598 1.00 95.50 177 ALA A C 1
ATOM 1338 O O . ALA A 1 177 ? 9.113 0.491 -7.759 1.00 95.50 177 ALA A O 1
ATOM 1339 N N . ALA A 1 178 ? 7.047 1.158 -8.334 1.00 96.06 178 ALA A N 1
ATOM 1340 C CA . ALA A 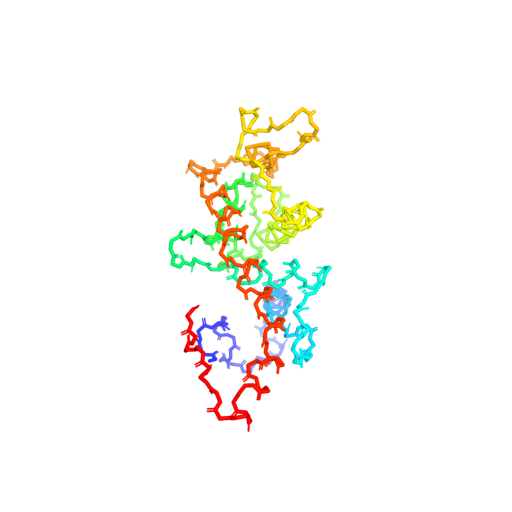1 178 ? 6.848 0.103 -9.326 1.00 96.06 178 ALA A CA 1
ATOM 1341 C C . ALA A 1 178 ? 7.871 0.169 -10.478 1.00 96.06 178 ALA A C 1
ATOM 1343 O O . ALA A 1 178 ? 8.458 -0.875 -10.794 1.00 96.06 178 ALA A O 1
ATOM 1344 N N . PRO A 1 179 ? 8.200 1.348 -11.050 1.00 95.19 179 PRO A N 1
ATOM 1345 C CA . PRO A 1 179 ? 9.259 1.458 -12.052 1.00 95.19 179 PRO A CA 1
ATOM 1346 C C . PRO A 1 179 ? 10.635 1.031 -11.526 1.00 95.19 179 PRO A C 1
ATOM 1348 O O . PRO A 1 179 ? 11.340 0.280 -12.207 1.00 95.19 179 PRO A O 1
ATOM 1351 N N . ARG A 1 180 ? 11.009 1.431 -10.298 1.00 94.19 180 ARG A N 1
ATOM 1352 C CA . ARG A 1 180 ? 12.281 1.012 -9.675 1.00 94.19 180 ARG A CA 1
ATOM 1353 C C . ARG A 1 180 ? 12.353 -0.499 -9.473 1.00 94.19 180 ARG A C 1
ATOM 1355 O O . ARG A 1 180 ? 13.370 -1.103 -9.808 1.00 94.19 180 ARG A O 1
ATOM 1362 N N . VAL A 1 181 ? 11.278 -1.120 -8.984 1.00 94.06 181 VAL A N 1
ATOM 1363 C CA . VAL A 1 181 ? 11.198 -2.585 -8.831 1.00 94.06 181 VAL A CA 1
ATOM 1364 C C . VAL A 1 181 ? 11.304 -3.279 -10.192 1.00 94.06 181 VAL A C 1
ATOM 1366 O O . VAL A 1 181 ? 12.059 -4.242 -10.346 1.00 94.06 181 VAL A O 1
ATOM 1369 N N . GLY A 1 182 ? 10.620 -2.757 -11.214 1.00 93.81 182 GLY A N 1
ATOM 1370 C CA . GLY A 1 182 ? 10.724 -3.238 -12.593 1.00 93.81 182 GLY A CA 1
ATOM 1371 C C . GLY A 1 182 ? 12.135 -3.120 -13.185 1.00 93.81 182 GLY A C 1
ATOM 1372 O O . GLY A 1 182 ? 12.499 -3.912 -14.060 1.00 93.81 182 GLY A O 1
ATOM 1373 N N . GLY A 1 183 ? 12.953 -2.199 -12.668 1.00 92.56 183 GLY A N 1
ATOM 1374 C CA . GLY A 1 183 ? 14.356 -2.004 -13.036 1.00 92.56 183 GLY A CA 1
ATOM 1375 C C . GLY A 1 183 ? 15.242 -3.237 -12.836 1.00 92.56 183 GLY A C 1
ATOM 1376 O O . GLY A 1 183 ? 16.253 -3.366 -13.529 1.00 92.56 183 GLY A O 1
ATOM 1377 N N . ALA A 1 184 ? 14.836 -4.202 -11.999 1.00 90.75 184 ALA A N 1
ATOM 1378 C CA . ALA A 1 184 ? 15.550 -5.473 -11.842 1.00 90.75 184 ALA A CA 1
ATOM 1379 C C . ALA A 1 184 ? 15.726 -6.234 -13.176 1.00 90.75 184 ALA A C 1
ATOM 1381 O O . ALA A 1 184 ? 16.684 -6.985 -13.339 1.00 90.75 184 ALA A O 1
ATOM 1382 N N . ARG A 1 185 ? 14.883 -5.978 -14.190 1.00 93.62 185 ARG A N 1
ATOM 1383 C CA . ARG A 1 185 ? 15.046 -6.527 -15.555 1.00 93.62 185 ARG A CA 1
ATOM 1384 C C . ARG A 1 185 ? 16.393 -6.172 -16.197 1.00 93.62 185 ARG A C 1
ATOM 1386 O O . ARG A 1 185 ? 16.874 -6.915 -17.050 1.00 93.62 185 ARG A O 1
ATOM 1393 N N . ALA A 1 186 ? 17.004 -5.053 -15.804 1.00 92.81 186 ALA A N 1
ATOM 1394 C CA . ALA A 1 186 ? 18.284 -4.596 -16.340 1.00 92.81 186 ALA A CA 1
ATOM 1395 C C . ALA A 1 186 ? 19.500 -5.309 -15.719 1.00 92.81 186 ALA A C 1
ATOM 1397 O O . ALA A 1 186 ? 20.606 -5.178 -16.237 1.00 92.81 186 ALA A O 1
ATOM 1398 N N . GLU A 1 187 ? 19.328 -6.081 -14.641 1.00 94.31 187 GLU A N 1
ATOM 1399 C CA . GLU A 1 187 ? 20.437 -6.687 -13.891 1.00 94.31 187 GLU A CA 1
ATOM 1400 C C . GLU A 1 187 ? 21.348 -7.563 -14.758 1.00 94.31 187 GLU A C 1
ATOM 1402 O O . GLU A 1 187 ? 22.569 -7.426 -14.710 1.00 94.31 187 GLU A O 1
ATOM 1407 N N . VAL A 1 188 ? 20.768 -8.442 -15.582 1.00 94.44 188 VAL A N 1
ATOM 1408 C CA . VAL A 1 188 ? 21.540 -9.332 -16.466 1.00 94.44 188 VAL A CA 1
ATOM 1409 C C . VAL A 1 188 ? 22.308 -8.530 -17.518 1.00 94.44 188 VAL A C 1
ATOM 1411 O O . VAL A 1 188 ? 23.461 -8.852 -17.805 1.00 94.44 188 VAL A O 1
ATOM 1414 N N . GLY A 1 189 ? 21.693 -7.472 -18.058 1.00 93.19 189 GLY A N 1
ATOM 1415 C CA . GLY A 1 189 ? 22.334 -6.561 -19.010 1.00 93.19 189 GLY A CA 1
ATOM 1416 C C . GLY A 1 189 ? 23.525 -5.841 -18.384 1.00 93.19 189 GLY A C 1
ATOM 1417 O O . GLY A 1 189 ? 24.637 -5.949 -18.884 1.00 93.19 189 GLY A O 1
ATOM 1418 N N . ASN A 1 190 ? 23.329 -5.238 -17.211 1.00 93.38 190 ASN A N 1
ATOM 1419 C CA . ASN A 1 190 ? 24.392 -4.548 -16.478 1.00 93.38 190 ASN A CA 1
ATOM 1420 C C . ASN A 1 190 ? 25.569 -5.479 -16.134 1.00 93.38 190 ASN A C 1
ATOM 1422 O O . ASN A 1 190 ? 26.728 -5.065 -16.167 1.00 93.38 190 ASN A O 1
ATOM 1426 N N . VAL A 1 191 ? 25.299 -6.751 -15.814 1.00 94.38 191 VAL A N 1
ATOM 1427 C CA . VAL A 1 191 ? 26.358 -7.752 -15.603 1.00 94.38 191 VAL A CA 1
ATOM 1428 C C . VAL A 1 191 ? 27.105 -8.049 -16.904 1.00 94.38 191 VAL A C 1
ATOM 1430 O O . VAL A 1 191 ? 28.332 -8.160 -16.884 1.00 94.38 191 VAL A O 1
ATOM 1433 N N . ALA A 1 192 ? 26.398 -8.171 -18.029 1.00 95.38 192 ALA A N 1
ATOM 1434 C CA . ALA A 1 192 ? 27.028 -8.378 -19.330 1.00 95.38 192 ALA A CA 1
ATOM 1435 C C . ALA A 1 192 ? 27.936 -7.195 -19.714 1.00 95.38 192 ALA A C 1
ATOM 1437 O O . ALA A 1 192 ? 29.087 -7.421 -20.095 1.00 95.38 192 ALA A O 1
ATOM 1438 N N . ASP A 1 193 ? 27.470 -5.962 -19.514 1.00 95.81 193 ASP A N 1
ATOM 1439 C CA . ASP A 1 193 ? 28.226 -4.735 -19.785 1.00 95.81 193 ASP A CA 1
ATOM 1440 C C . ASP A 1 193 ? 29.492 -4.662 -18.916 1.00 95.81 193 ASP A C 1
ATOM 1442 O O . ASP A 1 193 ? 30.597 -4.436 -19.419 1.00 95.81 193 ASP A O 1
ATOM 1446 N N . ALA A 1 194 ? 29.375 -4.971 -17.619 1.00 95.62 194 ALA A N 1
ATOM 1447 C CA . ALA A 1 194 ? 30.521 -5.036 -16.711 1.00 95.62 194 ALA A CA 1
ATOM 1448 C C . ALA A 1 194 ? 31.581 -6.049 -17.177 1.00 95.62 194 ALA A C 1
ATOM 1450 O O . ALA A 1 194 ? 32.782 -5.771 -17.121 1.00 95.62 194 ALA A O 1
ATOM 1451 N N . LEU A 1 195 ? 31.152 -7.226 -17.647 1.00 96.75 195 LEU A N 1
ATOM 1452 C CA . LEU A 1 195 ? 32.053 -8.265 -18.156 1.00 96.75 195 LEU A CA 1
ATOM 1453 C C . LEU A 1 195 ? 32.725 -7.863 -19.475 1.00 96.75 195 LEU A C 1
ATOM 1455 O O . LEU A 1 195 ? 33.859 -8.274 -19.728 1.00 96.75 195 LEU A O 1
ATOM 1459 N N . ALA A 1 196 ? 32.056 -7.049 -20.293 1.00 97.19 196 ALA A N 1
ATOM 1460 C CA . ALA A 1 196 ? 32.605 -6.478 -21.519 1.00 97.19 196 ALA A CA 1
ATOM 1461 C C . ALA A 1 196 ? 33.552 -5.285 -21.267 1.00 97.19 196 ALA A C 1
ATOM 1463 O O . ALA A 1 196 ? 34.209 -4.813 -22.197 1.00 97.19 196 ALA A O 1
ATOM 1464 N N . GLY A 1 197 ? 33.675 -4.821 -20.017 1.00 96.38 197 GLY A N 1
ATO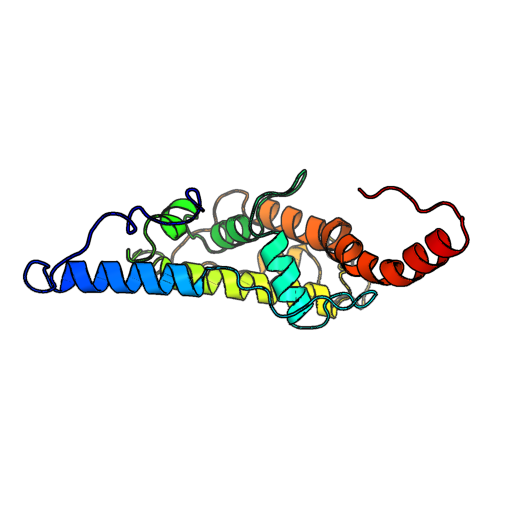M 1465 C CA . GLY A 1 197 ? 34.440 -3.622 -19.667 1.00 96.38 197 GLY A CA 1
ATOM 1466 C C . GLY A 1 197 ? 33.737 -2.323 -20.069 1.00 96.38 197 GLY A C 1
ATOM 1467 O O . GLY A 1 197 ? 34.392 -1.285 -20.189 1.00 96.38 197 GLY A O 1
ATOM 1468 N N . GLU A 1 198 ? 32.427 -2.384 -20.298 1.00 96.75 198 GLU A N 1
ATOM 1469 C CA . GLU A 1 198 ? 31.588 -1.232 -20.593 1.00 96.75 198 GLU A CA 1
ATOM 1470 C C . GLU A 1 198 ? 31.181 -0.503 -19.305 1.00 96.75 198 GLU A C 1
ATOM 1472 O O . GLU A 1 198 ? 31.371 -0.978 -18.181 1.00 96.75 198 GLU A O 1
ATOM 1477 N N . TYR A 1 199 ? 30.672 0.717 -19.465 1.00 93.81 199 TYR A N 1
ATOM 1478 C CA . TYR A 1 199 ? 30.227 1.524 -18.338 1.00 93.81 199 TYR A CA 1
ATOM 1479 C C . TYR A 1 199 ? 28.881 1.021 -17.814 1.00 93.81 199 TYR A C 1
ATOM 1481 O O . TYR A 1 199 ? 27.903 1.006 -18.553 1.00 93.81 199 TYR A O 1
ATOM 1489 N N . VAL A 1 200 ? 28.822 0.711 -16.518 1.00 93.81 200 VAL A N 1
ATOM 1490 C CA . VAL A 1 200 ? 27.572 0.416 -15.809 1.00 93.81 200 VAL A CA 1
ATOM 1491 C C . VAL A 1 200 ? 27.154 1.647 -15.000 1.00 93.81 200 VAL A C 1
ATOM 1493 O O . VAL A 1 200 ? 27.952 2.116 -14.177 1.00 93.81 200 VAL A O 1
ATOM 1496 N N . PRO A 1 201 ? 25.937 2.188 -15.201 1.00 88.69 201 PRO A N 1
ATOM 1497 C CA . PRO A 1 201 ? 25.447 3.323 -14.428 1.00 88.69 201 PRO A CA 1
ATOM 1498 C C . PRO A 1 201 ? 25.454 3.037 -12.915 1.00 88.69 201 PRO A C 1
ATOM 1500 O O . PRO A 1 201 ? 25.031 1.957 -12.497 1.00 88.69 201 PRO A O 1
ATOM 1503 N N . PRO A 1 202 ? 25.917 3.977 -12.068 1.00 87.25 202 PRO A N 1
ATOM 1504 C CA . PRO A 1 202 ? 25.782 3.853 -10.621 1.00 87.25 202 PRO A CA 1
ATOM 1505 C C . PRO A 1 202 ? 24.301 3.929 -10.218 1.00 87.25 202 PRO A C 1
ATOM 1507 O O . PRO A 1 202 ? 23.525 4.645 -10.848 1.00 87.25 202 PRO A O 1
ATOM 1510 N N . GLY A 1 203 ? 23.915 3.193 -9.173 1.00 79.00 203 GLY A N 1
ATOM 1511 C CA . GLY A 1 203 ? 22.524 3.119 -8.710 1.00 79.00 203 GLY A CA 1
ATOM 1512 C C . GLY A 1 203 ? 22.043 4.350 -7.931 1.00 79.00 203 GLY A C 1
ATOM 1513 O O . GLY A 1 203 ? 22.845 5.024 -7.276 1.00 79.00 203 GLY A O 1
ATOM 1514 N N . GLY A 1 204 ? 20.724 4.578 -7.992 1.00 53.16 204 GLY A N 1
ATOM 1515 C CA . GLY A 1 204 ? 19.923 5.560 -7.251 1.00 53.16 204 GLY A CA 1
ATOM 1516 C C . GLY A 1 204 ? 18.437 5.228 -7.356 1.00 53.16 204 GLY A C 1
ATOM 1517 O O . GLY A 1 204 ? 17.994 4.940 -8.488 1.00 53.16 204 GLY A O 1
#

Secondary structure (DSSP, 8-state):
--SSS-STTS----TTSS-HHHHHHHHHHHHHHHHHS----S--BTTB---THHHHHHHHHHTSS-BTTB--HHHHHHHHHT--HHHHHH-TT-EETTTTEEHHHHHHHHHHHHHHHHHHHHHTTT---SSTTT--TT----HHHHHHS-PPSTT--PPTTHHHHHHHHHHHIIIIIHHHHHGGGGHHHHHHHHHHTPPPPPP-